Protein AF-A0A1Y2BYR6-F1 (afdb_monomer)

Solvent-accessible surface area (backbone atoms only — not comparable to full-atom values): 20785 Å² total; per-residue (Å²): 136,80,91,83,92,80,89,80,88,82,89,77,80,87,78,91,73,91,74,93,71,95,75,91,81,88,87,86,85,83,76,74,81,77,73,80,86,68,85,88,83,68,82,85,72,81,67,81,74,75,72,78,77,74,81,71,78,81,78,69,84,85,76,88,68,81,75,84,76,79,74,82,72,76,82,75,79,74,87,76,87,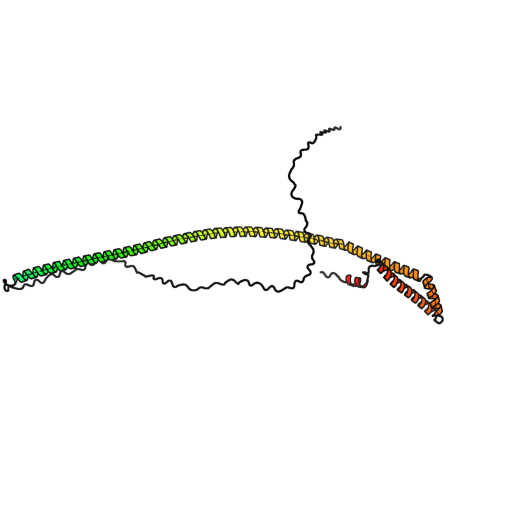72,94,74,91,69,82,82,78,74,78,83,84,71,85,83,88,76,88,76,80,96,73,73,86,84,77,47,57,70,53,52,56,48,48,52,51,49,50,53,51,50,48,54,49,47,53,51,52,49,52,53,49,52,52,49,51,53,49,52,50,52,51,49,52,48,52,51,50,52,50,49,51,52,51,51,51,51,49,51,52,52,52,52,52,52,51,54,49,52,52,53,50,53,51,50,52,52,52,50,52,53,53,51,52,52,50,52,52,51,52,53,51,51,51,54,51,51,53,50,51,50,52,52,51,53,50,52,52,52,53,51,52,50,50,53,49,53,50,51,52,51,52,58,66,44,46,63,54,52,53,48,53,51,52,50,49,54,52,50,52,51,50,51,53,51,51,49,50,53,49,27,53,52,57,54,68,32,66,84,48,46,49,59,51,50,52,51,50,57,66,76,43,76,85,57,59,72,71,58,55,54,51,52,52,52,51,50,51,53,50,50,32,50,53,47,44,54,51,52,50,56,51,39,41,73,70,66,80,42,74,82,82,74,49,70,77,59,58,65,64,62,74,66,65,71,86,88,74,131

Mean predicted aligned error: 20.0 Å

Structure (mmCIF, N/CA/C/O backbone):
data_AF-A0A1Y2BYR6-F1
#
_entry.id   AF-A0A1Y2BYR6-F1
#
loop_
_atom_site.group_PDB
_atom_site.id
_atom_site.type_symbol
_atom_site.label_atom_id
_atom_site.label_alt_id
_atom_site.label_comp_id
_atom_site.label_asym_id
_atom_site.label_entity_id
_atom_site.label_seq_id
_atom_site.pdbx_PDB_ins_code
_atom_site.Cartn_x
_atom_site.Cartn_y
_atom_site.Cartn_z
_atom_site.occupancy
_atom_site.B_iso_or_equiv
_atom_site.auth_seq_id
_atom_site.auth_comp_id
_atom_site.auth_asym_id
_atom_site.auth_atom_id
_atom_site.pdbx_PDB_model_num
ATOM 1 N N . MET A 1 1 ? -43.682 22.987 -63.513 1.00 41.97 1 MET A N 1
ATOM 2 C CA . MET A 1 1 ? -44.126 23.203 -62.121 1.00 41.97 1 MET A CA 1
ATOM 3 C C . MET A 1 1 ? -42.855 23.297 -61.282 1.00 41.97 1 MET A C 1
ATOM 5 O O . MET A 1 1 ? -42.341 22.267 -60.881 1.00 41.97 1 MET A O 1
ATOM 9 N N . SER A 1 2 ? -42.106 24.404 -61.354 1.00 36.34 2 SER A N 1
ATOM 10 C CA . SER A 1 2 ? -42.365 25.734 -60.740 1.00 36.34 2 SER A CA 1
ATOM 11 C C . SER A 1 2 ? -42.148 25.644 -59.221 1.00 36.34 2 SER A C 1
ATOM 13 O O . SER A 1 2 ? -42.948 24.997 -58.559 1.00 36.34 2 SER A O 1
ATOM 15 N N . GLN A 1 3 ? -40.960 25.965 -58.687 1.00 42.06 3 GLN A N 1
ATOM 16 C CA . GLN A 1 3 ? -40.448 27.305 -58.302 1.00 42.06 3 GLN A CA 1
ATOM 17 C C . GLN A 1 3 ? -41.388 28.120 -57.393 1.00 42.06 3 GLN A C 1
ATOM 19 O O . GLN A 1 3 ? -42.494 28.435 -57.820 1.00 42.06 3 GLN A O 1
ATOM 24 N N . SER A 1 4 ? -40.893 28.463 -56.190 1.00 49.09 4 SER A N 1
ATOM 25 C CA . SER A 1 4 ? -41.113 29.691 -55.377 1.00 49.09 4 SER A CA 1
ATOM 26 C C . SER A 1 4 ? -40.590 29.389 -53.955 1.00 49.09 4 SER A C 1
ATOM 28 O O . SER A 1 4 ? -41.153 28.529 -53.286 1.00 49.09 4 SER A O 1
ATOM 30 N N . GLU A 1 5 ? -39.404 29.806 -53.501 1.00 47.97 5 GLU A N 1
ATOM 31 C CA . GLU A 1 5 ? -38.952 31.160 -53.103 1.00 47.97 5 GLU A CA 1
ATOM 32 C C . GLU A 1 5 ? -39.818 31.861 -52.040 1.00 47.97 5 GLU A C 1
ATOM 34 O O . GLU A 1 5 ? -40.986 32.149 -52.289 1.00 47.97 5 GLU A O 1
ATOM 39 N N . ALA A 1 6 ? -39.190 32.108 -50.876 1.00 55.22 6 ALA A N 1
ATOM 40 C CA . ALA A 1 6 ? -39.374 33.187 -49.880 1.00 55.22 6 ALA A CA 1
ATOM 41 C C . ALA A 1 6 ? -38.489 32.803 -48.664 1.00 55.22 6 ALA A C 1
ATOM 43 O O . ALA A 1 6 ? -38.805 31.853 -47.956 1.00 55.22 6 ALA A O 1
ATOM 44 N N . GLN A 1 7 ? -37.249 33.271 -48.474 1.00 44.88 7 GLN A N 1
ATOM 45 C CA . GLN A 1 7 ? -36.780 34.626 -48.146 1.00 44.88 7 GLN A CA 1
ATOM 46 C C . GLN A 1 7 ? -37.610 35.352 -47.076 1.00 44.88 7 GLN A C 1
ATOM 48 O O . GLN A 1 7 ? -38.700 35.854 -47.337 1.00 44.88 7 GLN A O 1
ATOM 53 N N . THR A 1 8 ? -37.034 35.470 -45.877 1.00 54.44 8 THR A N 1
ATOM 54 C CA . THR A 1 8 ? -37.304 36.587 -44.965 1.00 54.44 8 THR A CA 1
ATOM 55 C C . THR A 1 8 ? -36.056 36.849 -44.124 1.00 54.44 8 THR A C 1
ATOM 57 O O . THR A 1 8 ? -35.712 36.091 -43.219 1.00 54.44 8 THR A O 1
ATOM 60 N N . GLU A 1 9 ? -35.352 37.917 -44.490 1.00 45.22 9 GLU A N 1
ATOM 61 C CA . GLU A 1 9 ? -34.401 38.631 -43.646 1.00 45.22 9 GLU A CA 1
ATOM 62 C C . GLU A 1 9 ? -35.136 39.233 -42.441 1.00 45.22 9 GLU A C 1
ATOM 64 O O . GLU A 1 9 ? -36.215 39.808 -42.586 1.00 45.22 9 GLU A O 1
ATOM 69 N N . SER A 1 10 ? -34.538 39.160 -41.253 1.00 51.09 10 SER A N 1
ATOM 70 C CA . SER A 1 10 ? -34.807 40.146 -40.207 1.00 51.09 10 SER A CA 1
ATOM 71 C C . SER A 1 10 ? -33.564 40.331 -39.346 1.00 51.09 10 SER A C 1
ATOM 73 O O . SER A 1 10 ? -33.222 39.542 -38.467 1.00 51.09 10 SER A O 1
ATOM 75 N N . GLU A 1 11 ? -32.866 41.394 -39.710 1.00 43.47 11 GLU A N 1
ATOM 76 C CA . GLU A 1 11 ? -31.800 42.079 -39.011 1.00 43.47 11 GLU A CA 1
ATOM 77 C C . GLU A 1 11 ? -32.392 42.844 -37.814 1.00 43.47 11 GLU A C 1
ATOM 79 O O . GLU A 1 11 ? -33.267 43.690 -37.985 1.00 43.47 11 GLU A O 1
ATOM 84 N N . ALA A 1 12 ? -31.929 42.558 -36.593 1.00 48.16 12 ALA A N 1
ATOM 85 C CA . ALA A 1 12 ? -32.192 43.409 -35.431 1.00 48.16 12 ALA A CA 1
ATOM 86 C C . ALA A 1 12 ? -31.108 43.252 -34.348 1.00 48.16 12 ALA A C 1
ATOM 88 O O . ALA A 1 12 ? -31.195 42.432 -33.440 1.00 48.16 12 ALA A O 1
ATOM 89 N N . VAL A 1 13 ? -30.066 44.070 -34.501 1.00 54.59 13 VAL A N 1
ATOM 90 C CA . VAL A 1 13 ? -29.551 45.013 -33.493 1.00 54.59 13 VAL A CA 1
ATOM 91 C C . VAL A 1 13 ? -29.387 44.498 -32.051 1.00 54.59 13 VAL A C 1
ATOM 93 O O . VAL A 1 13 ? -30.318 44.429 -31.250 1.00 54.59 13 VAL A O 1
ATOM 96 N N . HIS A 1 14 ? -28.117 44.296 -31.695 1.00 45.88 14 HIS A N 1
ATOM 97 C CA . HIS A 1 14 ? -27.588 44.297 -30.331 1.00 45.88 14 HIS A CA 1
ATOM 98 C C . HIS A 1 14 ? -28.045 45.511 -29.505 1.00 45.88 14 HIS A C 1
ATOM 100 O O . HIS A 1 14 ? -27.927 46.650 -29.957 1.00 45.88 14 HIS A O 1
ATOM 106 N N . PRO A 1 15 ? -28.309 45.292 -28.207 1.00 56.38 15 PRO A N 1
ATOM 107 C CA . PRO A 1 15 ? -27.757 46.193 -27.207 1.00 56.38 15 PRO A CA 1
ATOM 108 C C . PRO A 1 15 ? -26.849 45.454 -26.224 1.00 56.38 15 PRO A C 1
ATOM 110 O O . PRO A 1 15 ? -27.221 44.490 -25.554 1.00 56.38 15 PRO A O 1
ATOM 113 N N . ALA A 1 16 ? -25.628 45.972 -26.134 1.00 51.22 16 ALA A N 1
ATOM 114 C CA . ALA A 1 16 ? -24.665 45.674 -25.096 1.00 51.22 16 ALA A CA 1
ATOM 115 C C . ALA A 1 16 ? -25.267 45.951 -23.711 1.00 51.22 16 ALA A C 1
ATOM 117 O O . ALA A 1 16 ? -25.630 47.084 -23.394 1.00 51.22 16 ALA A O 1
ATOM 118 N N . ARG A 1 17 ? -25.296 44.932 -22.849 1.00 43.34 17 ARG A N 1
ATOM 119 C CA . ARG A 1 17 ? -25.498 45.119 -21.413 1.00 43.34 17 ARG A CA 1
ATOM 120 C C . ARG A 1 17 ? -24.335 44.485 -20.665 1.00 43.34 17 ARG A C 1
ATOM 122 O O . ARG A 1 17 ? -24.255 43.275 -20.496 1.00 43.34 17 ARG A O 1
ATOM 129 N N . LYS A 1 18 ? -23.419 45.360 -20.249 1.00 51.69 18 LYS A N 1
ATOM 130 C CA . LYS A 1 18 ? -22.422 45.114 -19.207 1.00 51.69 18 LYS A CA 1
ATOM 131 C C . LYS A 1 18 ? -23.144 44.620 -17.954 1.00 51.69 18 LYS A C 1
ATOM 133 O O . LYS A 1 18 ? -23.869 45.385 -17.324 1.00 51.69 18 LYS A O 1
ATOM 138 N N . SER A 1 19 ? -22.900 43.374 -17.578 1.00 45.09 19 SER A N 1
ATOM 139 C CA . SER A 1 19 ? -23.104 42.884 -16.219 1.00 45.09 19 SER A CA 1
ATOM 140 C C . SER A 1 19 ? -21.785 42.305 -15.734 1.00 45.09 19 SER A C 1
ATOM 142 O O . SER A 1 19 ? -21.396 41.187 -16.056 1.00 45.09 19 SER A O 1
ATOM 144 N N . THR A 1 20 ? -21.088 43.159 -14.995 1.00 53.28 20 THR A N 1
ATOM 145 C CA . THR A 1 20 ? -20.083 42.840 -13.987 1.00 53.28 20 THR A CA 1
ATOM 146 C C . THR A 1 20 ? -20.502 41.625 -13.163 1.00 53.28 20 THR A C 1
ATOM 148 O O . THR A 1 20 ? -21.512 41.673 -12.463 1.00 53.28 20 THR A O 1
ATOM 151 N N . SER A 1 21 ? -19.715 40.556 -13.226 1.00 41.78 21 SER A N 1
ATOM 152 C CA . SER A 1 21 ? -19.816 39.409 -12.327 1.00 41.78 21 SER A CA 1
ATOM 153 C C . SER A 1 21 ? -18.413 38.864 -12.088 1.00 41.78 21 SER A C 1
ATOM 155 O O . SER A 1 21 ? -17.891 38.112 -12.903 1.00 41.78 21 SER A O 1
ATOM 157 N N . LEU A 1 22 ? -17.815 39.315 -10.984 1.00 52.69 22 LEU A N 1
ATOM 158 C CA . LEU A 1 22 ? -16.986 38.527 -10.066 1.00 52.69 22 LEU A CA 1
ATOM 159 C C . LEU A 1 22 ? -16.423 37.213 -10.643 1.00 52.69 22 LEU A C 1
ATOM 161 O O . LEU A 1 22 ? -16.982 36.142 -10.421 1.00 52.69 22 LEU A O 1
ATOM 165 N N . GLN A 1 23 ? -15.295 37.302 -11.347 1.00 41.09 23 GLN A N 1
ATOM 166 C CA . GLN A 1 23 ? -14.399 36.167 -11.614 1.00 41.09 23 GLN A CA 1
ATOM 167 C C . GLN A 1 23 ? -12.918 36.550 -11.461 1.00 41.09 23 GLN A C 1
ATOM 169 O O . GLN A 1 23 ? -12.042 35.940 -12.060 1.00 41.09 23 GLN A O 1
ATOM 174 N N . ASP A 1 24 ? -12.619 37.507 -10.584 1.00 47.00 24 ASP A N 1
ATOM 175 C CA . ASP A 1 24 ? -11.260 37.702 -10.075 1.00 47.00 24 ASP A CA 1
ATOM 176 C C . ASP A 1 24 ? -11.120 36.946 -8.757 1.00 47.00 24 ASP A C 1
ATOM 178 O O . ASP A 1 24 ? -11.228 37.528 -7.682 1.00 47.00 24 ASP A O 1
ATOM 182 N N . SER A 1 25 ? -10.978 35.623 -8.850 1.00 49.94 25 SER A N 1
ATOM 183 C CA . SER A 1 25 ? -10.391 34.725 -7.841 1.00 49.94 25 SER A CA 1
ATOM 184 C C . SER A 1 25 ? -10.556 33.292 -8.339 1.00 49.94 25 SER A C 1
ATOM 186 O O . SER A 1 25 ? -11.618 32.716 -8.159 1.00 49.94 25 SER A O 1
ATOM 188 N N . ILE A 1 26 ? -9.533 32.764 -9.015 1.00 46.66 26 ILE A N 1
ATOM 189 C CA . ILE A 1 26 ? -9.087 31.354 -9.137 1.00 46.66 26 ILE A CA 1
ATOM 190 C C . ILE A 1 26 ? -8.299 31.278 -10.456 1.00 46.66 26 ILE A C 1
ATOM 192 O O . ILE A 1 26 ? -8.716 30.711 -11.460 1.00 46.66 26 ILE A O 1
ATOM 196 N N . SER A 1 27 ? -7.132 31.913 -10.476 1.00 45.97 27 SER A N 1
ATOM 197 C CA . SER A 1 27 ? -6.158 31.747 -11.557 1.00 45.97 27 SER A CA 1
ATOM 198 C C . SER A 1 27 ? -4.753 31.993 -11.023 1.00 45.97 27 SER A C 1
ATOM 200 O O . SER A 1 27 ? -4.038 32.856 -11.510 1.00 45.97 27 SER A O 1
ATOM 202 N N . THR A 1 28 ? -4.378 31.237 -9.990 1.00 49.44 28 THR A N 1
ATOM 203 C CA . THR A 1 28 ? -2.997 31.098 -9.496 1.00 49.44 28 THR A CA 1
ATOM 204 C C . THR A 1 28 ? -2.929 29.909 -8.536 1.00 49.44 28 THR A C 1
ATOM 206 O O . THR A 1 28 ? -2.865 30.095 -7.332 1.00 49.44 28 THR A O 1
ATOM 209 N N . LEU A 1 29 ? -3.002 28.677 -9.054 1.00 45.16 29 LEU A N 1
ATOM 210 C CA . LEU A 1 29 ? -2.472 27.454 -8.411 1.00 45.16 29 LEU A CA 1
ATOM 211 C C . LEU A 1 29 ? -2.659 26.252 -9.355 1.00 45.16 29 LEU A C 1
ATOM 213 O O . LEU A 1 29 ? -3.392 25.306 -9.097 1.00 45.16 29 LEU A O 1
ATOM 217 N N . CYS A 1 30 ? -1.984 26.310 -10.499 1.00 43.00 30 CYS A N 1
ATOM 218 C CA . CYS A 1 30 ? -1.620 25.124 -11.275 1.00 43.00 30 CYS A CA 1
ATOM 219 C C . CYS A 1 30 ? -0.111 25.164 -11.513 1.00 43.00 30 CYS A C 1
ATOM 221 O O . CYS A 1 30 ? 0.381 25.193 -12.635 1.00 43.00 30 CYS A O 1
ATOM 223 N N . THR A 1 31 ? 0.636 25.208 -10.414 1.00 39.50 31 THR A N 1
ATOM 224 C CA . THR A 1 31 ? 2.000 24.697 -10.379 1.00 39.50 31 THR A CA 1
ATOM 225 C C . THR A 1 31 ? 1.885 23.182 -10.314 1.00 39.50 31 THR A C 1
ATOM 227 O O . THR A 1 31 ? 1.590 22.608 -9.267 1.00 39.50 31 THR A O 1
ATOM 230 N N . SER A 1 32 ? 2.083 22.530 -11.457 1.00 42.44 32 SER A N 1
ATOM 231 C CA . SER A 1 32 ? 2.404 21.108 -11.512 1.00 42.44 32 SER A CA 1
ATOM 232 C C . SER A 1 32 ? 3.492 20.806 -10.476 1.00 42.44 32 SER A C 1
ATOM 234 O O . SER A 1 32 ? 4.522 21.488 -10.487 1.00 42.44 32 SER A O 1
ATOM 236 N N . PRO A 1 33 ? 3.333 19.805 -9.595 1.00 46.38 33 PRO A N 1
ATOM 237 C CA . PRO A 1 33 ? 4.468 19.314 -8.846 1.00 46.38 33 PRO A CA 1
ATOM 238 C C . PRO A 1 33 ? 5.384 18.608 -9.846 1.00 46.38 33 PRO A C 1
ATOM 240 O O . PRO A 1 33 ? 5.155 17.466 -10.239 1.00 46.38 33 PRO A O 1
ATOM 243 N N . THR A 1 34 ? 6.419 19.318 -10.291 1.00 44.44 34 THR A N 1
ATOM 244 C CA . THR A 1 34 ? 7.631 18.714 -10.836 1.00 44.44 34 THR A CA 1
ATOM 245 C C . THR A 1 34 ? 8.135 17.748 -9.776 1.00 44.44 34 THR A C 1
ATOM 247 O O . THR A 1 34 ? 8.691 18.170 -8.768 1.00 44.44 34 THR A O 1
ATOM 250 N N . ILE A 1 35 ? 7.874 16.457 -9.970 1.00 43.66 35 ILE A N 1
ATOM 251 C CA . ILE A 1 35 ? 8.435 15.388 -9.151 1.00 43.66 35 ILE A CA 1
ATOM 252 C C . ILE A 1 35 ? 9.943 15.405 -9.424 1.00 43.66 35 ILE A C 1
ATOM 254 O O . ILE A 1 35 ? 10.345 15.111 -10.553 1.00 43.66 35 ILE A O 1
ATOM 258 N N . PRO A 1 36 ? 10.802 15.760 -8.452 1.00 43.75 36 PRO A N 1
ATOM 259 C CA . PRO A 1 36 ? 12.229 15.599 -8.636 1.00 43.75 36 PRO A CA 1
ATOM 260 C C . PRO A 1 36 ? 12.521 14.097 -8.643 1.00 43.75 36 PRO A C 1
ATOM 262 O O . PRO A 1 36 ? 12.428 13.421 -7.618 1.00 43.75 36 PRO A O 1
ATOM 265 N N . SER A 1 37 ? 12.874 13.567 -9.811 1.00 46.91 37 SER A N 1
ATOM 266 C CA . SER A 1 37 ? 13.470 12.243 -9.952 1.00 46.91 37 SER A CA 1
ATOM 267 C C . SER A 1 37 ? 14.866 12.273 -9.331 1.00 46.91 37 SER A C 1
ATOM 269 O O . SER A 1 37 ? 15.866 12.502 -10.013 1.00 46.91 37 SER A O 1
ATOM 271 N N . THR A 1 38 ? 14.940 12.101 -8.013 1.00 47.25 38 THR A N 1
ATOM 272 C CA . THR A 1 38 ? 16.197 11.781 -7.343 1.00 47.25 38 THR A CA 1
ATOM 273 C C . THR A 1 38 ? 16.496 10.291 -7.537 1.00 47.25 38 THR A C 1
ATOM 275 O O . THR A 1 38 ? 15.594 9.457 -7.423 1.00 47.25 38 THR A O 1
ATOM 278 N N . PRO A 1 39 ? 17.748 9.920 -7.853 1.00 47.38 39 PRO A N 1
ATOM 279 C CA . PRO A 1 39 ? 18.141 8.527 -7.950 1.00 47.38 39 PRO A CA 1
ATOM 280 C C . PRO A 1 39 ? 18.194 7.950 -6.533 1.00 47.38 39 PRO A C 1
ATOM 282 O O . PRO A 1 39 ? 19.059 8.290 -5.725 1.00 47.38 39 PRO A O 1
ATOM 285 N N . LEU A 1 40 ? 17.235 7.084 -6.219 1.00 46.12 40 LEU A N 1
ATOM 286 C CA . LEU A 1 40 ? 17.149 6.357 -4.955 1.00 46.12 40 LEU A CA 1
ATOM 287 C C . LEU A 1 40 ? 18.122 5.165 -4.982 1.00 46.12 40 LEU A C 1
ATOM 289 O O . LEU A 1 40 ? 17.739 4.006 -4.882 1.00 46.12 40 LEU A O 1
ATOM 293 N N . GLU A 1 41 ? 19.413 5.460 -5.127 1.00 48.31 41 GLU A N 1
ATOM 294 C CA . GLU A 1 41 ? 20.502 4.505 -4.937 1.00 48.31 41 GLU A CA 1
ATOM 295 C C . GLU A 1 41 ? 21.087 4.694 -3.533 1.00 48.31 41 GLU A C 1
ATOM 297 O O . GLU A 1 41 ? 22.170 5.240 -3.342 1.00 48.31 41 GLU A O 1
ATOM 302 N N . LYS A 1 42 ? 20.346 4.267 -2.505 1.00 42.06 42 LYS A N 1
ATOM 303 C CA . LYS A 1 42 ? 20.910 4.030 -1.170 1.00 42.06 42 LYS A CA 1
ATOM 304 C C . LYS A 1 42 ? 20.284 2.791 -0.551 1.00 42.06 42 LYS A C 1
ATOM 306 O O . LYS A 1 42 ? 19.258 2.854 0.110 1.00 42.06 42 LYS A O 1
ATOM 311 N N . SER A 1 43 ? 20.972 1.671 -0.768 1.00 47.31 43 SER A N 1
ATOM 312 C CA . SER A 1 43 ? 21.302 0.677 0.256 1.00 47.31 43 SER A CA 1
ATOM 313 C C . SER A 1 43 ? 20.252 0.522 1.366 1.00 47.31 43 SER A C 1
ATOM 315 O O . SER A 1 43 ? 20.383 1.079 2.459 1.00 47.31 43 SER A O 1
ATOM 317 N N . TYR A 1 44 ? 19.241 -0.312 1.119 1.00 44.50 44 TYR A N 1
ATOM 318 C CA . TYR A 1 44 ? 18.458 -0.911 2.196 1.00 44.50 44 TYR A CA 1
ATOM 319 C C . TYR A 1 44 ? 19.339 -1.931 2.924 1.00 44.50 44 TYR A C 1
ATOM 321 O O . TYR A 1 44 ? 19.227 -3.144 2.757 1.00 44.50 44 TYR A O 1
ATOM 329 N N . ARG A 1 45 ? 20.256 -1.432 3.756 1.00 46.34 45 ARG A N 1
ATOM 330 C CA . ARG A 1 45 ? 20.851 -2.222 4.827 1.00 46.34 45 ARG A CA 1
ATOM 331 C C . ARG A 1 45 ? 19.721 -2.469 5.816 1.00 46.34 45 ARG A C 1
ATOM 333 O O . ARG A 1 45 ? 19.382 -1.585 6.600 1.00 46.34 45 ARG A O 1
ATOM 340 N N . ILE A 1 46 ? 19.118 -3.653 5.733 1.00 45.47 46 ILE A N 1
ATOM 341 C CA . ILE A 1 46 ? 18.129 -4.165 6.683 1.00 45.47 46 ILE A CA 1
ATOM 342 C C . ILE A 1 46 ? 18.802 -4.198 8.062 1.00 45.47 46 ILE A C 1
ATOM 344 O O . ILE A 1 46 ? 19.398 -5.190 8.478 1.0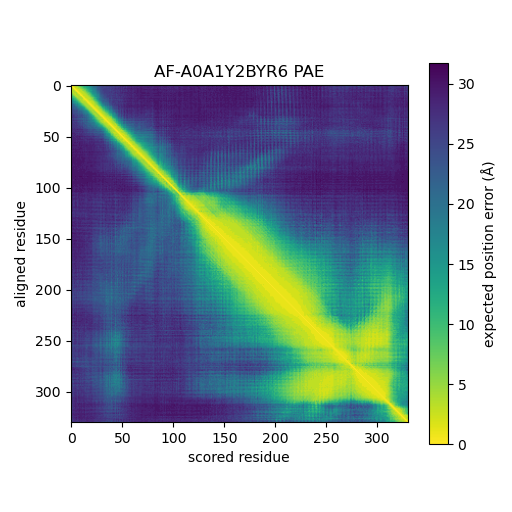0 45.47 46 ILE A O 1
ATOM 348 N N . LYS A 1 47 ? 18.762 -3.074 8.781 1.00 47.75 47 LYS A N 1
ATOM 349 C CA . LYS A 1 47 ? 18.948 -3.069 10.225 1.00 47.75 47 LYS A CA 1
ATOM 350 C C . LYS A 1 47 ? 17.724 -3.787 10.764 1.00 47.75 47 LYS A C 1
ATOM 352 O O . LYS A 1 47 ? 16.609 -3.306 10.587 1.00 47.75 47 LYS A O 1
ATOM 357 N N . LYS A 1 48 ? 17.943 -4.957 11.369 1.00 46.31 48 LYS A N 1
ATOM 358 C CA . LYS A 1 48 ? 16.946 -5.670 12.169 1.00 46.31 48 LYS A CA 1
ATOM 359 C C . LYS A 1 48 ? 16.313 -4.656 13.123 1.00 46.31 48 LYS A C 1
ATOM 361 O O . LYS A 1 48 ? 16.930 -4.279 14.118 1.00 46.31 48 LYS A O 1
ATOM 366 N N . LEU A 1 49 ? 15.119 -4.180 12.777 1.00 43.19 49 LEU A N 1
ATOM 367 C CA . LEU A 1 49 ? 14.294 -3.386 13.667 1.00 43.19 49 LEU A CA 1
ATOM 368 C C . LEU A 1 49 ? 13.950 -4.325 14.820 1.00 43.19 49 LEU A C 1
ATOM 370 O O . LEU A 1 49 ? 13.184 -5.278 14.665 1.00 43.19 49 LEU A O 1
ATOM 374 N N . LYS A 1 50 ? 14.606 -4.109 15.958 1.00 55.38 50 LYS A N 1
ATOM 375 C CA . LYS A 1 50 ? 14.218 -4.698 17.232 1.00 55.38 50 LYS A CA 1
ATOM 376 C C . LYS A 1 50 ? 12.784 -4.232 17.461 1.00 55.38 50 LYS A C 1
ATOM 378 O O . LYS A 1 50 ? 12.562 -3.038 17.644 1.00 55.38 50 LYS A O 1
ATOM 383 N N . ARG A 1 51 ? 11.824 -5.155 17.323 1.00 43.06 51 ARG A N 1
ATOM 384 C CA . ARG A 1 51 ? 10.408 -4.890 17.594 1.00 43.06 51 ARG A CA 1
ATOM 385 C C . ARG A 1 51 ? 10.329 -4.193 18.959 1.00 43.06 51 ARG A C 1
ATOM 387 O O . ARG A 1 51 ? 10.887 -4.747 19.910 1.00 43.06 51 ARG A O 1
ATOM 394 N N . PRO A 1 52 ? 9.700 -3.011 19.079 1.00 44.88 52 PRO A N 1
ATOM 395 C CA . PRO A 1 52 ? 9.275 -2.548 20.387 1.00 44.88 52 PRO A CA 1
ATOM 396 C C . PRO A 1 52 ? 8.370 -3.643 20.946 1.00 44.88 52 PRO A C 1
ATOM 398 O O . PRO A 1 52 ? 7.473 -4.130 20.252 1.00 44.88 52 PRO A O 1
ATOM 401 N N . GLY A 1 53 ? 8.715 -4.120 22.140 1.00 42.19 53 GLY A N 1
ATOM 402 C CA . GLY A 1 53 ? 7.931 -5.116 22.843 1.00 42.19 53 GLY A CA 1
ATOM 403 C C . GLY A 1 53 ? 6.495 -4.631 22.898 1.00 42.19 53 GLY A C 1
ATOM 404 O O . GLY A 1 53 ? 6.221 -3.557 23.426 1.00 42.19 53 GLY A O 1
ATOM 405 N N . VAL A 1 54 ? 5.601 -5.418 22.312 1.00 42.84 54 VAL A N 1
ATOM 406 C CA . VAL A 1 54 ? 4.201 -5.414 22.707 1.00 42.84 54 VAL A CA 1
ATOM 407 C C . VAL A 1 54 ? 4.228 -5.681 24.215 1.00 42.84 54 VAL A C 1
ATOM 409 O O . VAL A 1 54 ? 4.784 -6.717 24.597 1.00 42.84 54 VAL A O 1
ATOM 412 N N . PRO A 1 55 ? 3.742 -4.773 25.081 1.00 46.78 55 PRO A N 1
ATOM 413 C CA . PRO A 1 55 ? 3.462 -5.148 26.453 1.00 46.78 55 PRO A CA 1
ATOM 414 C C . PRO A 1 55 ? 2.418 -6.254 26.357 1.00 46.78 55 PRO A C 1
ATOM 416 O O . PRO A 1 55 ? 1.288 -6.035 25.921 1.00 46.78 55 PRO A O 1
ATOM 419 N N . GLY A 1 56 ? 2.881 -7.477 26.614 1.00 40.59 56 GLY A N 1
ATOM 420 C CA . GLY A 1 56 ? 2.029 -8.640 26.706 1.00 40.59 56 GLY A CA 1
ATOM 421 C C . GLY A 1 56 ? 0.930 -8.315 27.694 1.00 40.59 56 GLY A C 1
ATOM 422 O O . GLY A 1 56 ? 1.208 -7.832 28.791 1.00 40.59 56 GLY A O 1
ATOM 423 N N . SER A 1 57 ? -0.292 -8.540 27.228 1.00 41.81 57 SER A N 1
ATOM 424 C CA . SER A 1 57 ? -1.504 -8.584 28.017 1.00 41.81 57 SER A CA 1
ATOM 425 C C . SER A 1 57 ? -1.204 -9.141 29.399 1.00 41.81 57 SER A C 1
ATOM 427 O O . SER A 1 57 ? -0.759 -10.285 29.532 1.00 41.81 57 SER A O 1
ATOM 429 N N . GLU A 1 58 ? -1.446 -8.301 30.395 1.00 41.84 58 GLU A N 1
ATOM 430 C CA . GLU A 1 58 ? -1.617 -8.684 31.781 1.00 41.84 58 GLU A CA 1
ATOM 431 C C . GLU A 1 58 ? -2.632 -9.830 31.821 1.00 41.84 58 GLU A C 1
ATOM 433 O O . GLU A 1 58 ? -3.839 -9.643 31.680 1.00 41.84 58 GLU A O 1
ATOM 438 N N . SER A 1 59 ? -2.118 -11.051 31.936 1.00 44.88 59 SER A N 1
ATOM 439 C CA . SER A 1 59 ? -2.893 -12.182 32.405 1.00 44.88 59 SER A CA 1
ATOM 440 C C . SER A 1 59 ? -3.212 -11.906 33.867 1.00 44.88 59 SER A C 1
ATOM 442 O O . SER A 1 59 ? -2.324 -11.958 34.716 1.00 44.88 59 SER A O 1
ATOM 444 N N . GLU A 1 60 ? -4.466 -11.528 34.083 1.00 43.84 60 GLU A N 1
ATOM 445 C CA . GLU A 1 60 ? -5.304 -11.802 35.247 1.00 43.84 60 GLU A CA 1
ATOM 446 C C . GLU A 1 60 ? -4.594 -11.983 36.601 1.00 43.84 60 GLU A C 1
ATOM 448 O O . GLU A 1 60 ? -3.928 -12.997 36.838 1.00 43.84 60 GLU A O 1
ATOM 453 N N . PRO A 1 61 ? -4.846 -11.098 37.581 1.00 44.28 61 PRO A N 1
ATOM 454 C CA . PRO A 1 61 ? -4.687 -11.486 38.967 1.00 44.28 61 PRO A CA 1
ATOM 455 C C . PRO A 1 61 ? -5.779 -12.510 39.308 1.00 44.28 61 PRO A C 1
ATOM 457 O O . PRO A 1 61 ? -6.943 -12.165 39.512 1.00 44.28 61 PRO A O 1
ATOM 460 N N . VAL A 1 62 ? -5.389 -13.779 39.424 1.00 51.47 62 VAL A N 1
ATOM 461 C CA . VAL A 1 62 ? -6.132 -14.776 40.204 1.00 51.47 62 VAL A CA 1
ATOM 462 C C . VAL A 1 62 ? -6.069 -14.339 41.671 1.00 51.47 62 VAL A C 1
ATOM 464 O O . VAL A 1 62 ? -5.197 -14.741 42.438 1.00 51.47 62 VAL A O 1
ATOM 467 N N . LEU A 1 63 ? -6.986 -13.453 42.053 1.00 39.41 63 LEU A N 1
ATOM 468 C CA . LEU A 1 63 ? -7.309 -13.130 43.438 1.00 39.41 63 LEU A CA 1
ATOM 469 C C . LEU A 1 63 ? -8.372 -14.120 43.919 1.00 39.41 63 LEU A C 1
ATOM 471 O O . LEU A 1 63 ? -9.549 -13.806 44.079 1.00 39.41 63 LEU A O 1
ATOM 475 N N . THR A 1 64 ? -7.930 -15.350 44.170 1.00 50.69 64 THR A N 1
ATOM 476 C CA . THR A 1 64 ? -8.660 -16.291 45.020 1.00 50.69 64 THR A CA 1
ATOM 477 C C . THR A 1 64 ? -8.427 -15.882 46.470 1.00 50.69 64 THR A C 1
ATOM 479 O O . THR A 1 64 ? -7.547 -16.401 47.148 1.00 50.69 64 THR A O 1
ATOM 482 N N . ALA A 1 65 ? -9.192 -14.905 46.942 1.00 42.81 65 ALA A N 1
ATOM 483 C CA . ALA A 1 65 ? -9.340 -14.619 48.364 1.00 42.81 65 ALA A CA 1
ATOM 484 C C . ALA A 1 65 ? -10.737 -14.043 48.603 1.00 42.81 65 ALA A C 1
ATOM 486 O O . ALA A 1 65 ? -10.931 -12.861 48.872 1.00 42.81 65 ALA A O 1
ATOM 487 N N . THR A 1 66 ? -11.731 -14.918 48.468 1.00 45.03 66 THR A N 1
ATOM 488 C CA . THR A 1 66 ? -13.021 -14.788 49.145 1.00 45.03 66 THR A CA 1
ATOM 489 C C . THR A 1 66 ? -12.795 -14.421 50.615 1.00 45.03 66 THR A C 1
ATOM 491 O O . THR A 1 66 ? -12.140 -15.195 51.319 1.00 45.03 66 THR A O 1
ATOM 494 N N . PRO A 1 67 ? -13.334 -13.301 51.124 1.00 54.25 67 PRO A N 1
ATOM 495 C CA . PRO A 1 67 ? -13.463 -13.131 52.562 1.00 54.25 67 PRO A CA 1
ATOM 496 C C . PRO A 1 67 ? -14.493 -14.151 53.077 1.00 54.25 67 PRO A C 1
ATOM 498 O O . PRO A 1 67 ? -15.549 -14.308 52.453 1.00 54.25 67 PRO A O 1
ATOM 501 N N . PRO A 1 68 ? -14.249 -14.840 54.206 1.00 42.78 68 PRO A N 1
ATOM 502 C CA . PRO A 1 68 ? -15.313 -15.549 54.884 1.00 42.78 68 PRO A CA 1
ATOM 503 C C . PRO A 1 68 ? -16.215 -14.474 55.492 1.00 42.78 68 PRO A C 1
ATOM 505 O O . PRO A 1 68 ? -15.932 -13.911 56.546 1.00 42.78 68 PRO A O 1
ATOM 508 N N . LEU A 1 69 ? -17.300 -14.144 54.795 1.00 39.41 69 LEU A N 1
ATOM 509 C CA . LEU A 1 69 ? -18.457 -13.553 55.445 1.00 39.41 69 LEU A CA 1
ATOM 510 C C . LEU A 1 69 ? -19.002 -14.633 56.379 1.00 39.41 69 LEU A C 1
ATOM 512 O O . LEU A 1 69 ? -19.747 -15.522 55.963 1.00 39.41 69 LEU A O 1
ATOM 516 N N . GLU A 1 70 ? -18.569 -14.561 57.638 1.00 37.97 70 GLU A N 1
ATOM 517 C CA . GLU A 1 70 ? -19.246 -15.140 58.790 1.00 37.97 70 GLU A CA 1
ATOM 518 C C . GLU A 1 70 ? -20.692 -14.641 58.779 1.00 37.97 70 GLU A C 1
ATOM 520 O O . GLU A 1 70 ? -21.071 -13.629 59.371 1.00 37.97 70 GLU A O 1
ATOM 525 N N . SER A 1 71 ? -21.518 -15.378 58.046 1.00 37.56 71 SER A N 1
ATOM 526 C CA . SER A 1 71 ? -22.952 -15.383 58.216 1.00 37.56 71 SER A CA 1
ATOM 527 C C . SER A 1 71 ? -23.218 -15.974 59.594 1.00 37.56 71 SER A C 1
ATOM 529 O O . SER A 1 71 ? -23.421 -17.171 59.779 1.00 37.56 71 SER A O 1
ATOM 531 N N . THR A 1 72 ? -23.251 -15.091 60.587 1.00 45.44 72 THR A N 1
ATOM 532 C CA . THR A 1 72 ? -24.012 -15.274 61.822 1.00 45.44 72 THR A CA 1
ATOM 533 C C . THR A 1 72 ? -25.496 -15.331 61.456 1.00 45.44 72 THR A C 1
ATOM 535 O O . THR A 1 72 ? -26.304 -14.456 61.754 1.00 45.44 72 THR A O 1
ATOM 538 N N . SER A 1 73 ? -25.862 -16.401 60.755 1.00 37.94 73 SER A N 1
ATOM 539 C CA . SER A 1 73 ? -27.222 -16.882 60.638 1.00 37.94 73 SER A CA 1
ATOM 540 C C . SER A 1 73 ? -27.517 -17.605 61.943 1.00 37.94 73 SER A C 1
ATOM 542 O O . SER A 1 73 ? -27.445 -18.822 62.069 1.00 37.94 73 SER A O 1
ATOM 544 N N . SER A 1 74 ? -27.807 -16.794 62.958 1.00 40.47 74 SER A N 1
ATOM 545 C CA . SER A 1 74 ? -28.542 -17.220 64.135 1.00 40.47 74 SER A CA 1
ATOM 546 C C . SER A 1 74 ? -29.824 -17.886 63.651 1.00 40.47 74 SER A C 1
ATOM 548 O O . SER A 1 74 ? -30.813 -17.219 63.340 1.00 40.47 74 SER A O 1
ATOM 550 N N . SER A 1 75 ? -29.795 -19.213 63.566 1.00 39.72 75 SER A N 1
ATOM 551 C CA . SER A 1 75 ? -30.962 -20.074 63.489 1.00 39.72 75 SER A CA 1
ATOM 552 C C . SER A 1 75 ? -31.714 -19.941 64.810 1.00 39.72 75 SER A C 1
ATOM 554 O O . SER A 1 75 ? -31.607 -20.764 65.715 1.00 39.72 75 SER A O 1
ATOM 556 N N . LEU A 1 76 ? -32.437 -18.833 64.940 1.00 41.91 76 LEU A N 1
ATOM 557 C CA . LEU A 1 76 ? -33.430 -18.617 65.971 1.00 41.91 76 LEU A CA 1
ATOM 558 C C . LEU A 1 76 ? -34.669 -19.366 65.485 1.00 41.91 76 LEU A C 1
ATOM 560 O O . LEU A 1 76 ? -35.538 -18.813 64.809 1.00 41.91 76 LEU A O 1
ATOM 564 N N . SER A 1 77 ? -34.678 -20.670 65.760 1.00 41.91 77 SER A N 1
ATOM 565 C CA . SER A 1 77 ? -35.843 -21.534 65.645 1.00 41.91 77 SER A CA 1
ATOM 566 C C . SER A 1 77 ? -36.934 -20.989 66.562 1.00 41.91 77 SER A C 1
ATOM 568 O O . SER A 1 77 ? -36.998 -21.216 67.765 1.00 41.91 77 SER A O 1
ATOM 570 N N . LEU A 1 78 ? -37.744 -20.144 65.940 1.00 40.06 78 LEU A N 1
ATOM 571 C CA . LEU A 1 78 ? -39.180 -20.012 66.077 1.00 40.06 78 LEU A CA 1
ATOM 572 C C . LEU A 1 78 ? -39.809 -20.984 67.094 1.00 40.06 78 LEU A C 1
ATOM 574 O O . LEU A 1 78 ? -40.206 -22.101 66.780 1.00 40.06 78 LEU A O 1
ATOM 578 N N . TYR A 1 79 ? -39.964 -20.474 68.313 1.00 41.62 79 TYR A N 1
ATOM 579 C CA . TYR A 1 79 ? -41.067 -20.809 69.203 1.00 41.62 79 TYR A CA 1
ATOM 580 C C . TYR A 1 79 ? -42.389 -20.523 68.473 1.00 41.62 79 TYR A C 1
ATOM 582 O O . TYR A 1 79 ? -42.716 -19.356 68.229 1.00 41.62 79 TYR A O 1
ATOM 590 N N . ARG A 1 80 ? -43.159 -21.564 68.146 1.00 41.69 80 ARG A N 1
ATOM 591 C CA . ARG A 1 80 ? -44.616 -21.477 67.974 1.00 41.69 80 ARG A CA 1
ATOM 592 C C . ARG A 1 80 ? -45.262 -22.856 68.097 1.00 41.69 80 ARG A C 1
ATOM 594 O O . ARG A 1 80 ? -44.717 -23.823 67.586 1.00 41.69 80 ARG A O 1
ATOM 601 N N . ALA A 1 81 ? -46.463 -22.841 68.678 1.00 34.44 81 ALA A N 1
ATOM 602 C CA . ALA A 1 81 ? -47.324 -23.955 69.081 1.00 34.44 81 ALA A CA 1
ATOM 603 C C . ALA A 1 81 ? -46.890 -24.568 70.422 1.00 34.44 81 ALA A C 1
ATOM 605 O O . ALA A 1 81 ? -45.731 -24.908 70.599 1.00 34.44 81 ALA A O 1
ATOM 606 N N . ALA A 1 82 ? -47.731 -24.715 71.434 1.00 39.00 82 ALA A N 1
ATOM 607 C CA . ALA A 1 82 ? -49.138 -24.398 71.648 1.00 39.00 82 ALA A CA 1
ATOM 608 C C . ALA A 1 82 ? -49.291 -24.391 73.187 1.00 39.00 82 ALA A C 1
ATOM 610 O O . ALA A 1 82 ? -48.579 -25.112 73.880 1.00 39.00 82 ALA A O 1
ATOM 611 N N . GLU A 1 83 ? -50.019 -23.456 73.790 1.00 45.19 83 GLU A N 1
ATOM 612 C CA . GLU A 1 83 ? -51.371 -23.774 74.269 1.00 45.19 83 GLU A CA 1
ATOM 613 C C . GLU A 1 83 ? -51.497 -25.205 74.825 1.00 45.19 83 GLU A C 1
ATOM 615 O O . GLU A 1 83 ? -52.028 -26.100 74.180 1.00 45.19 83 GLU A O 1
ATOM 620 N N . SER A 1 84 ? -51.053 -25.403 76.064 1.00 36.47 84 SER A N 1
ATOM 621 C CA . SER A 1 84 ? -51.758 -26.284 76.992 1.00 36.47 84 SER A CA 1
ATOM 622 C C . SER A 1 84 ? -52.002 -25.475 78.257 1.00 36.47 84 SER A C 1
ATOM 624 O O . SER A 1 84 ? -51.130 -25.318 79.114 1.00 36.47 84 SER A O 1
ATOM 626 N N . GLY A 1 85 ? -53.177 -24.854 78.303 1.00 46.19 85 GLY A N 1
ATOM 627 C CA . GLY A 1 85 ? -53.718 -24.335 79.542 1.00 46.19 85 GLY A CA 1
ATOM 628 C C . GLY A 1 85 ? -53.996 -25.510 80.465 1.00 46.19 85 GLY A C 1
ATOM 629 O O . GLY A 1 85 ? -55.001 -26.184 80.295 1.00 46.19 85 GLY A O 1
ATOM 630 N N . ASP A 1 86 ? -53.112 -25.718 81.432 1.00 35.41 86 ASP A N 1
ATOM 631 C CA . ASP A 1 86 ? -53.442 -26.425 82.659 1.00 35.41 86 ASP A CA 1
ATOM 632 C C . ASP A 1 86 ? -53.468 -25.386 83.783 1.00 35.41 86 ASP A C 1
ATOM 634 O O . ASP A 1 86 ? -52.429 -24.795 84.106 1.00 35.41 86 ASP A O 1
ATOM 638 N N . PRO A 1 87 ? -54.636 -25.097 84.385 1.00 41.75 87 PRO A N 1
ATOM 639 C CA . PRO A 1 87 ? -54.658 -24.381 85.643 1.00 41.75 87 PRO A CA 1
ATOM 640 C C . PRO A 1 87 ? -54.007 -25.291 86.687 1.00 41.75 87 PRO A C 1
ATOM 642 O O . PRO A 1 87 ? -54.523 -26.366 86.993 1.00 41.75 87 PRO A O 1
ATOM 645 N N . LEU A 1 88 ? -52.864 -24.871 87.235 1.00 37.09 88 LEU A N 1
ATOM 646 C CA . LEU A 1 88 ? -52.299 -25.491 88.428 1.00 37.09 88 LEU A CA 1
ATOM 647 C C . LEU A 1 88 ? -53.304 -25.334 89.572 1.00 37.09 88 LEU A C 1
ATOM 649 O O . LEU A 1 88 ? -53.387 -24.309 90.244 1.00 37.09 88 LEU A O 1
ATOM 653 N N . ASN A 1 89 ? -54.084 -26.399 89.718 1.00 38.88 89 ASN A N 1
ATOM 654 C CA . ASN A 1 89 ? -54.871 -26.803 90.862 1.00 38.88 89 ASN A CA 1
ATOM 655 C C . ASN A 1 89 ? -53.992 -26.683 92.119 1.00 38.88 89 ASN A C 1
ATOM 657 O O . ASN A 1 89 ? -53.140 -27.531 92.382 1.00 38.88 89 ASN A O 1
ATOM 661 N N . LEU A 1 90 ? -54.167 -25.603 92.878 1.00 38.03 90 LEU A N 1
ATOM 662 C CA . LEU A 1 90 ? -53.730 -25.542 94.268 1.00 38.03 90 LEU A CA 1
ATOM 663 C C . LEU A 1 90 ? -54.730 -26.380 95.073 1.00 38.03 90 LEU A C 1
ATOM 665 O O . LEU A 1 90 ? -55.906 -26.013 95.111 1.00 38.03 90 LEU A O 1
ATOM 669 N N . PRO A 1 91 ? -54.322 -27.497 95.700 1.00 43.62 91 PRO A N 1
ATOM 670 C CA . PRO A 1 91 ? -55.214 -28.208 96.594 1.00 43.62 91 PRO A CA 1
ATOM 671 C C . PRO A 1 91 ? -55.524 -27.293 97.778 1.00 43.62 91 PRO A C 1
ATOM 673 O O . PRO A 1 91 ? -54.628 -26.865 98.510 1.00 43.62 91 PRO A O 1
ATOM 676 N N . ALA A 1 92 ? -56.811 -26.995 97.943 1.00 40.88 92 ALA A N 1
ATOM 677 C CA . ALA A 1 92 ? -57.364 -26.519 99.193 1.00 40.88 92 ALA A CA 1
ATOM 678 C C . ALA A 1 92 ? -56.972 -27.525 100.282 1.00 40.88 92 ALA A C 1
ATOM 680 O O . ALA A 1 92 ? -57.501 -28.634 100.341 1.00 40.88 92 ALA A O 1
ATOM 681 N N . LEU A 1 93 ? -55.993 -27.151 101.106 1.00 34.66 93 LEU A N 1
ATOM 682 C CA . LEU A 1 93 ? -55.649 -27.876 102.319 1.00 34.66 93 LEU A CA 1
ATOM 683 C C . LEU A 1 93 ? -56.625 -27.416 103.398 1.00 34.66 93 LEU A C 1
ATOM 685 O O . LEU A 1 93 ? -56.325 -26.584 104.252 1.00 34.66 93 LEU A O 1
ATOM 689 N N . ASP A 1 94 ? -57.846 -27.906 103.246 1.00 37.72 94 ASP A N 1
ATOM 690 C CA . ASP A 1 94 ? -58.845 -27.903 104.289 1.00 37.72 94 ASP A CA 1
ATOM 691 C C . ASP A 1 94 ? -58.523 -29.049 105.262 1.00 37.72 94 ASP A C 1
ATOM 693 O O . ASP A 1 94 ? -57.932 -30.062 104.881 1.00 37.72 94 ASP A O 1
ATOM 697 N N . VAL A 1 95 ? -58.974 -28.903 106.504 1.00 40.12 95 VAL A N 1
ATOM 698 C CA . VAL A 1 95 ? -58.974 -29.942 107.549 1.00 40.12 95 VAL A CA 1
ATOM 699 C C . VAL A 1 95 ? -57.639 -30.190 108.271 1.00 40.12 95 VAL A C 1
ATOM 701 O O . VAL A 1 95 ? -56.910 -31.131 107.992 1.00 40.12 95 VAL A O 1
ATOM 704 N N . LEU A 1 96 ? -57.424 -29.438 109.354 1.00 38.44 96 LEU A N 1
ATOM 705 C CA . LEU A 1 96 ? -57.216 -30.035 110.682 1.00 38.44 96 LEU A CA 1
ATOM 706 C C . LEU A 1 96 ? -57.910 -29.152 111.729 1.00 38.44 96 LEU A C 1
ATOM 708 O O . LEU A 1 96 ? -57.305 -28.338 112.425 1.00 38.44 96 LEU A O 1
ATOM 712 N N . SER A 1 97 ? -59.229 -29.336 111.807 1.00 42.25 97 SER A N 1
ATOM 713 C CA . SER A 1 97 ? -60.007 -29.067 113.013 1.00 42.25 97 SER A CA 1
ATOM 714 C C . SER A 1 97 ? -59.605 -30.129 114.033 1.00 42.25 97 SER A C 1
ATOM 716 O O . SER A 1 97 ? -60.097 -31.256 113.991 1.00 42.25 97 SER A O 1
ATOM 718 N N . LEU A 1 98 ? -58.623 -29.800 114.878 1.00 42.25 98 LEU A N 1
ATOM 719 C CA . LEU A 1 98 ? -58.288 -30.602 116.046 1.00 42.25 98 LEU A CA 1
ATOM 720 C C . LEU A 1 98 ? -58.898 -29.939 117.278 1.00 42.25 98 LEU A C 1
ATOM 722 O O . LEU A 1 98 ? -58.439 -28.924 117.799 1.00 42.25 98 LEU A O 1
ATOM 726 N N . GLU A 1 99 ? -59.994 -30.553 117.681 1.00 43.38 99 GLU A N 1
ATOM 727 C CA . GLU A 1 99 ? -60.715 -30.406 118.925 1.00 43.38 99 GLU A CA 1
ATOM 728 C C . GLU A 1 99 ? -59.779 -30.696 120.114 1.00 43.38 99 GLU A C 1
ATOM 730 O O . GLU A 1 99 ? -59.422 -31.840 120.382 1.00 43.38 99 GLU A O 1
ATOM 735 N N . SER A 1 100 ? -59.361 -29.653 120.838 1.00 38.75 100 SER A N 1
ATOM 736 C CA . SER A 1 100 ? -58.715 -29.792 122.148 1.00 38.75 100 SER A CA 1
ATOM 737 C C . SER A 1 100 ? -59.472 -28.979 123.197 1.00 38.75 100 SER A C 1
ATOM 739 O O . SER A 1 100 ? -59.244 -27.788 123.403 1.00 38.75 100 SER A O 1
ATOM 741 N N . GLN A 1 101 ? -60.446 -29.660 123.794 1.00 39.59 101 GLN A N 1
ATOM 742 C CA . GLN A 1 101 ? -60.717 -29.726 125.230 1.00 39.59 101 GLN A CA 1
ATOM 743 C C . GLN A 1 101 ? -60.247 -28.544 126.102 1.00 39.59 101 GLN A C 1
ATOM 745 O O . GLN A 1 101 ? -59.070 -28.345 126.386 1.00 39.59 101 GLN A O 1
ATOM 750 N N . THR A 1 102 ? -61.251 -27.822 126.600 1.00 45.47 102 THR A N 1
ATOM 751 C CA . THR A 1 102 ? -61.398 -27.303 127.970 1.00 45.47 102 THR A CA 1
ATOM 752 C C . THR A 1 102 ? -60.183 -27.422 128.905 1.00 45.47 102 THR A C 1
ATOM 754 O O . THR A 1 102 ? -60.127 -28.315 129.746 1.00 45.47 102 THR A O 1
ATOM 757 N N . LEU A 1 103 ? -59.286 -26.434 128.863 1.00 38.75 103 LEU A N 1
ATOM 758 C CA . LEU A 1 103 ? -58.426 -26.073 129.993 1.00 38.75 103 LEU A CA 1
ATOM 759 C C . LEU A 1 103 ? -58.295 -24.539 130.085 1.00 38.75 103 LEU A C 1
ATOM 761 O O . LEU A 1 103 ? -57.777 -23.877 129.193 1.00 38.75 103 LEU A O 1
ATOM 765 N N . ASN A 1 104 ? -58.809 -23.986 131.188 1.00 39.56 104 ASN A N 1
ATOM 766 C CA . ASN A 1 104 ? -58.587 -22.639 131.739 1.00 39.56 104 ASN A CA 1
ATOM 767 C C . ASN A 1 104 ? -58.736 -21.404 130.812 1.00 39.56 104 ASN A C 1
ATOM 769 O O . ASN A 1 104 ? -57.786 -20.819 130.292 1.00 39.56 104 ASN A O 1
ATOM 773 N N . THR A 1 105 ? -59.969 -20.896 130.744 1.00 44.03 105 THR A N 1
ATOM 774 C CA . THR A 1 105 ? -60.461 -19.795 129.894 1.00 44.03 105 THR A CA 1
ATOM 775 C C . THR A 1 105 ? -60.311 -18.370 130.455 1.00 44.03 105 THR A C 1
ATOM 777 O O . THR A 1 105 ? -61.038 -17.472 130.032 1.00 44.03 105 THR A O 1
ATOM 780 N N . LYS A 1 106 ? -59.357 -18.089 131.350 1.00 45.09 106 LYS A N 1
ATOM 781 C CA . LYS A 1 106 ? -59.073 -16.691 131.760 1.00 45.09 106 LYS A CA 1
ATOM 782 C C . LYS A 1 106 ? -57.677 -16.177 131.421 1.00 45.09 106 LYS A C 1
ATOM 784 O O . LYS A 1 106 ? -57.493 -14.967 131.413 1.00 45.09 106 LYS A O 1
ATOM 789 N N . LEU A 1 107 ? -56.739 -17.052 131.052 1.00 52.25 107 LEU A N 1
ATOM 790 C CA . LEU A 1 107 ? -55.378 -16.628 130.697 1.00 52.25 107 LEU A CA 1
ATOM 791 C C . LEU A 1 107 ? -55.112 -16.596 129.178 1.00 52.25 107 LEU A C 1
ATOM 793 O O . LEU A 1 107 ? -54.302 -15.797 128.724 1.00 52.25 107 LEU A O 1
ATOM 797 N N . PHE A 1 108 ? -55.814 -17.409 128.374 1.00 49.44 108 PHE A N 1
ATOM 798 C CA . PHE A 1 108 ? -55.457 -17.631 126.958 1.00 49.44 108 PHE A CA 1
ATOM 799 C C . PHE A 1 108 ? -56.372 -16.975 125.909 1.00 49.44 108 PHE A C 1
ATOM 801 O O . PHE A 1 108 ? -55.999 -16.910 124.741 1.00 49.44 108 PHE A O 1
ATOM 808 N N . ARG A 1 109 ? -57.534 -16.423 126.288 1.00 53.84 109 ARG A N 1
ATOM 809 C CA . ARG A 1 109 ? -58.390 -15.626 125.379 1.00 53.84 109 ARG A CA 1
ATOM 810 C C . ARG A 1 109 ? -57.659 -14.448 124.710 1.00 53.84 109 ARG A C 1
ATOM 812 O O . ARG A 1 109 ? -57.746 -14.342 123.489 1.00 53.84 109 ARG A O 1
ATOM 819 N N . PRO A 1 110 ? -56.888 -13.613 125.439 1.00 59.19 110 PRO A N 1
ATOM 820 C CA . PRO A 1 110 ? -56.137 -12.535 124.798 1.00 59.19 110 PRO A CA 1
ATOM 821 C C . PRO A 1 110 ? -55.035 -13.063 123.869 1.00 59.19 110 PRO A C 1
ATOM 823 O O . PRO A 1 110 ? -54.715 -12.407 122.880 1.00 59.19 110 PRO A O 1
ATOM 826 N N . LEU A 1 111 ? -54.494 -14.260 124.132 1.00 55.34 111 LEU A N 1
ATOM 827 C CA . LEU A 1 111 ? -53.515 -14.914 123.260 1.00 55.34 111 LEU A CA 1
ATOM 828 C C . LEU A 1 111 ? -54.151 -15.417 121.960 1.00 55.34 111 LEU A C 1
ATOM 830 O O . LEU A 1 111 ? -53.557 -15.221 120.907 1.00 55.34 111 LEU A O 1
ATOM 834 N N . PHE A 1 112 ? -55.360 -15.986 122.009 1.00 58.94 112 PHE A N 1
ATOM 835 C CA . PHE A 1 112 ? -56.072 -16.473 120.820 1.00 58.94 112 PHE A CA 1
ATOM 836 C C . PHE A 1 112 ? -56.595 -15.347 119.917 1.00 58.94 112 PHE A C 1
ATOM 838 O O . PHE A 1 112 ? -56.513 -15.437 118.693 1.00 58.94 112 PHE A O 1
ATOM 845 N N . ASP A 1 113 ? -57.093 -14.256 120.503 1.00 59.88 113 ASP A N 1
ATOM 846 C CA . ASP A 1 113 ? -57.481 -13.070 119.729 1.00 59.88 113 ASP A CA 1
ATOM 847 C C . ASP A 1 113 ? -56.254 -12.357 119.142 1.00 59.88 113 ASP A C 1
ATOM 849 O O . ASP A 1 113 ? -56.311 -11.833 118.025 1.00 59.88 113 ASP A O 1
ATOM 853 N N . SER A 1 114 ? -55.118 -12.396 119.847 1.00 61.72 114 SER A N 1
ATOM 854 C CA . SER A 1 114 ? -53.843 -11.898 119.324 1.00 61.72 114 SER A CA 1
ATOM 855 C C . SER A 1 114 ? -53.303 -12.782 118.203 1.00 61.72 114 SER A C 1
ATOM 857 O O . SER A 1 114 ? -52.851 -12.242 117.199 1.00 61.72 114 SER A O 1
ATOM 859 N N . THR A 1 115 ? -53.398 -14.114 118.296 1.00 59.97 115 THR A N 1
ATOM 860 C CA . THR A 1 115 ? -52.977 -15.012 117.209 1.00 59.97 115 THR A CA 1
ATOM 861 C C . THR A 1 115 ? -53.910 -14.944 116.007 1.00 59.97 115 THR A C 1
ATOM 863 O O . THR A 1 115 ? -53.412 -14.940 114.890 1.00 59.97 115 THR A O 1
ATOM 866 N N . LYS A 1 116 ? -55.231 -14.786 116.172 1.00 67.50 116 LYS A N 1
ATOM 867 C CA . LYS A 1 116 ? -56.140 -14.528 115.037 1.00 67.50 116 LYS A CA 1
ATOM 868 C C . LYS A 1 116 ? -55.855 -13.194 114.350 1.00 67.50 116 LYS A C 1
ATOM 870 O O . LYS A 1 116 ? -55.823 -13.148 113.122 1.00 67.50 116 LYS A O 1
ATOM 875 N N . LYS A 1 117 ? -55.608 -12.121 115.113 1.00 66.75 117 LYS A N 1
ATOM 876 C CA . LYS A 1 117 ? -55.169 -10.835 114.544 1.00 66.75 117 LYS A CA 1
ATOM 877 C C . LYS A 1 117 ? -53.826 -10.964 113.835 1.00 66.75 117 LYS A C 1
ATOM 879 O O . LYS A 1 117 ? -53.693 -10.448 112.732 1.00 66.75 117 LYS A O 1
ATOM 884 N N . LEU A 1 118 ? -52.873 -11.684 114.425 1.00 67.56 118 LEU A N 1
ATOM 885 C CA . LEU A 1 118 ? -51.561 -11.924 113.834 1.00 67.56 118 LEU A CA 1
ATOM 886 C C . LEU A 1 118 ? -51.673 -12.731 112.538 1.00 67.56 118 LEU A C 1
ATOM 888 O O . LEU A 1 118 ? -51.065 -12.350 111.551 1.00 67.56 118 LEU A O 1
ATOM 892 N N . VAL A 1 119 ? -52.479 -13.797 112.509 1.00 67.75 119 VAL A N 1
ATOM 893 C CA . VAL A 1 119 ? -52.712 -14.628 111.317 1.00 67.75 119 VAL A CA 1
ATOM 894 C C . VAL A 1 119 ? -53.450 -13.842 110.235 1.00 67.75 119 VAL A C 1
ATOM 896 O O . VAL A 1 119 ? -53.056 -13.925 109.080 1.00 67.75 119 VAL A O 1
ATOM 899 N N . GLY A 1 120 ? -54.447 -13.022 110.580 1.00 68.50 120 GLY A N 1
ATOM 900 C CA . GLY A 1 120 ? -55.112 -12.128 109.624 1.00 68.50 120 GLY A CA 1
ATOM 901 C C . GLY A 1 120 ? -54.177 -11.047 109.065 1.00 68.50 120 GLY A C 1
ATOM 902 O O . GLY A 1 120 ? -54.202 -10.769 107.868 1.00 68.50 120 GLY A O 1
ATOM 903 N N . GLN A 1 121 ? -53.292 -10.491 109.900 1.00 67.56 121 GLN A N 1
ATOM 904 C CA . GLN A 1 121 ? -52.229 -9.582 109.458 1.00 67.56 121 GLN A CA 1
ATOM 905 C C . GLN A 1 121 ? -51.195 -10.297 108.581 1.00 67.56 121 GLN A C 1
ATOM 907 O O . GLN A 1 121 ? -50.768 -9.733 107.577 1.00 67.56 121 GLN A O 1
ATOM 912 N N . LEU A 1 122 ? -50.830 -11.540 108.907 1.00 65.56 122 LEU A N 1
ATOM 913 C CA . LEU A 1 122 ? -49.930 -12.363 108.100 1.00 65.56 122 LEU A CA 1
ATOM 914 C C . LEU A 1 122 ? -50.555 -12.713 106.749 1.00 65.56 122 LEU A C 1
ATOM 916 O O . LEU A 1 122 ? -49.861 -12.640 105.745 1.00 65.56 122 LEU A O 1
ATOM 920 N N . HIS A 1 123 ? -51.848 -13.045 106.709 1.00 69.12 123 HIS A N 1
ATOM 921 C CA . HIS A 1 123 ? -52.565 -13.383 105.479 1.00 69.12 123 HIS A CA 1
ATOM 922 C C . HIS A 1 123 ? -52.730 -12.160 104.573 1.00 69.12 123 HIS A C 1
ATOM 924 O O . HIS A 1 123 ? -52.412 -12.238 103.392 1.00 69.12 123 HIS A O 1
ATOM 930 N N . GLY A 1 124 ? -53.100 -11.002 105.134 1.00 68.75 124 GLY A N 1
ATOM 931 C CA . GLY A 1 124 ? -53.151 -9.742 104.388 1.00 68.75 124 GLY A CA 1
ATOM 932 C C . GLY A 1 124 ? -51.773 -9.285 103.893 1.00 68.75 124 GLY A C 1
ATOM 933 O O . GLY A 1 124 ? -51.654 -8.784 102.778 1.00 68.75 124 GLY A O 1
ATOM 934 N N . LEU A 1 125 ? -50.705 -9.509 104.670 1.00 66.38 125 LEU A N 1
ATOM 935 C CA . LEU A 1 125 ? -49.327 -9.294 104.210 1.00 66.38 125 LEU A CA 1
ATOM 936 C C . LEU A 1 125 ? -48.936 -10.278 103.102 1.00 66.38 125 LEU A C 1
ATOM 938 O O . LEU A 1 125 ? -48.259 -9.876 102.155 1.00 66.38 125 LEU A O 1
ATOM 942 N N . LEU A 1 126 ? -49.371 -11.539 103.187 1.00 68.56 126 LEU A N 1
ATOM 943 C CA . LEU A 1 126 ? -49.097 -12.554 102.174 1.00 68.56 126 LEU A CA 1
ATOM 944 C C . LEU A 1 126 ? -49.815 -12.223 100.862 1.00 68.56 126 LEU A C 1
ATOM 946 O O . LEU A 1 126 ? -49.154 -12.159 99.830 1.00 68.56 126 LEU A O 1
ATOM 950 N N . GLU A 1 127 ? -51.115 -11.927 100.895 1.00 73.00 127 GLU A N 1
ATOM 951 C CA . GLU A 1 127 ? -51.900 -11.502 99.728 1.00 73.00 127 GLU A CA 1
ATOM 952 C C . GLU A 1 127 ? -51.344 -10.221 99.107 1.00 73.00 127 GLU A C 1
ATOM 954 O O . GLU A 1 127 ? -51.194 -10.138 97.889 1.00 73.00 127 GLU A O 1
ATOM 959 N N . ASN A 1 128 ? -50.950 -9.244 99.927 1.00 75.25 128 ASN A N 1
ATOM 960 C CA . ASN A 1 128 ? -50.330 -8.021 99.428 1.00 75.25 128 ASN A CA 1
ATOM 961 C C . ASN A 1 128 ? -48.956 -8.308 98.792 1.00 75.25 128 ASN A C 1
ATOM 963 O O . ASN A 1 128 ? -48.633 -7.775 97.729 1.00 75.25 128 ASN A O 1
ATOM 967 N N . SER A 1 129 ? -48.165 -9.218 99.373 1.00 77.00 129 SER A N 1
ATOM 968 C CA . SER A 1 129 ? -46.883 -9.646 98.797 1.00 77.00 129 SER A CA 1
ATOM 969 C C . SER A 1 129 ? -47.053 -10.423 97.484 1.00 77.00 129 SER A C 1
ATOM 971 O O . SER A 1 129 ? -46.266 -10.236 96.555 1.00 77.00 129 SER A O 1
ATOM 973 N N . ILE A 1 130 ? -48.099 -11.248 97.371 1.00 78.62 130 ILE A N 1
ATOM 974 C CA . ILE A 1 130 ? -48.425 -12.028 96.173 1.00 78.62 130 ILE A CA 1
ATOM 975 C C . ILE A 1 130 ? -48.933 -11.100 95.070 1.00 78.62 130 ILE A C 1
ATOM 977 O O . ILE A 1 130 ? -48.422 -11.157 93.953 1.00 78.62 130 ILE A O 1
ATOM 981 N N . ASN A 1 131 ? -49.848 -10.181 95.384 1.00 79.12 131 ASN A N 1
ATOM 982 C CA . ASN A 1 131 ? -50.343 -9.190 94.431 1.00 79.12 131 ASN A CA 1
ATOM 983 C C . ASN A 1 131 ? -49.211 -8.292 93.923 1.00 79.12 131 ASN A C 1
ATOM 985 O O . ASN A 1 131 ? -49.073 -8.106 92.716 1.00 79.12 131 ASN A O 1
ATOM 989 N N . THR A 1 132 ? -48.329 -7.817 94.807 1.00 81.31 132 THR A N 1
ATOM 990 C CA . THR A 1 132 ? -47.162 -7.009 94.413 1.00 81.31 132 THR A CA 1
ATOM 991 C C . THR A 1 132 ? -46.218 -7.785 93.485 1.00 81.31 132 THR A C 1
ATOM 993 O O . THR A 1 132 ? -45.729 -7.234 92.497 1.00 81.31 132 THR A O 1
ATOM 996 N N . ARG A 1 133 ? -45.995 -9.084 93.741 1.00 82.81 133 ARG A N 1
ATOM 997 C CA . ARG A 1 133 ? -45.209 -9.958 92.850 1.00 82.81 133 ARG A CA 1
ATOM 998 C C . ARG A 1 133 ? -45.888 -10.162 91.498 1.00 82.81 133 ARG A C 1
ATOM 1000 O O . ARG A 1 133 ? -45.211 -10.103 90.476 1.00 82.81 133 ARG A O 1
ATOM 1007 N N . LEU A 1 134 ? -47.204 -10.358 91.473 1.00 84.00 134 LEU A N 1
ATOM 1008 C CA . LEU A 1 134 ? -47.966 -10.531 90.237 1.00 84.00 134 LEU A CA 1
ATOM 1009 C C . LEU A 1 134 ? -47.936 -9.255 89.375 1.00 84.00 134 LEU A C 1
ATOM 1011 O O . LEU A 1 134 ? -47.709 -9.331 88.166 1.00 84.00 134 LEU A O 1
ATOM 1015 N N . PHE A 1 135 ? -48.068 -8.078 89.999 1.00 84.81 135 PHE A N 1
ATOM 1016 C CA . PHE A 1 135 ? -47.901 -6.783 89.332 1.00 84.81 135 PHE A CA 1
ATOM 1017 C C . PHE A 1 135 ? -46.489 -6.603 88.771 1.00 84.81 135 PHE A C 1
ATOM 1019 O O . PHE A 1 135 ? -46.340 -6.166 87.629 1.00 84.81 135 PHE A O 1
ATOM 1026 N N . ALA A 1 136 ? -45.456 -6.988 89.525 1.00 86.81 136 ALA A N 1
ATOM 1027 C CA . ALA A 1 136 ? -44.077 -6.935 89.051 1.00 86.81 136 ALA A CA 1
ATOM 1028 C C . ALA A 1 136 ? -43.851 -7.855 87.838 1.00 86.81 136 ALA A C 1
ATOM 1030 O O . ALA A 1 136 ? -43.255 -7.429 86.851 1.00 86.81 136 ALA A O 1
ATOM 1031 N N . ILE A 1 137 ? -44.374 -9.085 87.866 1.00 88.19 137 ILE A N 1
ATOM 1032 C CA . ILE A 1 137 ? -44.276 -10.034 86.743 1.00 88.19 137 ILE A CA 1
ATOM 1033 C C . ILE A 1 137 ? -45.010 -9.501 85.506 1.00 88.19 137 ILE A C 1
ATOM 1035 O O . ILE A 1 137 ? -44.461 -9.535 84.402 1.00 88.19 137 ILE A O 1
ATOM 1039 N N . SER A 1 138 ? -46.222 -8.968 85.677 1.00 88.88 138 SER A N 1
ATOM 1040 C CA . SER A 1 138 ? -46.999 -8.358 84.590 1.00 88.88 138 SER A CA 1
ATOM 1041 C C . SER A 1 138 ? -46.260 -7.165 83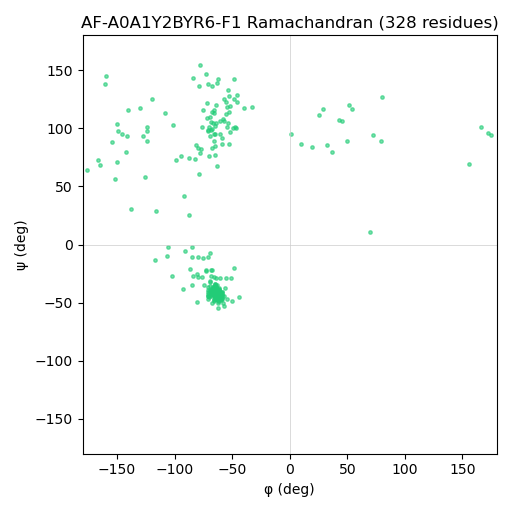.973 1.00 88.88 138 SER A C 1
ATOM 1043 O O . SER A 1 138 ? -46.120 -7.071 82.752 1.00 88.88 138 SER A O 1
ATOM 1045 N N . TYR A 1 139 ? -45.678 -6.301 84.810 1.00 92.56 139 TYR A N 1
ATOM 1046 C CA . TYR A 1 139 ? -44.867 -5.175 84.357 1.00 92.56 139 TYR A CA 1
ATOM 1047 C C . TYR A 1 139 ? -43.612 -5.624 83.597 1.00 92.56 139 TYR A C 1
ATOM 1049 O O . TYR A 1 139 ? -43.354 -5.121 82.504 1.00 92.56 139 TYR A O 1
ATOM 1057 N N . VAL A 1 140 ? -42.858 -6.599 84.118 1.00 91.38 140 VAL A N 1
ATOM 1058 C CA . VAL A 1 140 ? -41.666 -7.151 83.446 1.00 91.38 140 VAL A CA 1
ATOM 1059 C C . VAL A 1 140 ? -42.036 -7.781 82.103 1.00 91.38 140 VAL A C 1
ATOM 1061 O O . VAL A 1 140 ? -41.342 -7.558 81.113 1.00 91.38 140 VAL A O 1
ATOM 1064 N N . THR A 1 141 ? -43.155 -8.503 82.036 1.00 91.62 141 THR A N 1
ATOM 1065 C CA . THR A 1 141 ? -43.652 -9.107 80.790 1.00 91.62 141 THR A CA 1
ATOM 1066 C C . THR A 1 141 ? -44.028 -8.035 79.768 1.00 91.62 141 THR A C 1
ATOM 1068 O O . THR A 1 141 ? -43.636 -8.124 78.604 1.00 91.62 141 THR A O 1
ATOM 1071 N N . ASN A 1 142 ? -44.715 -6.971 80.194 1.00 93.06 142 ASN A N 1
ATOM 1072 C CA . ASN A 1 142 ? -45.038 -5.834 79.331 1.00 93.06 142 ASN A CA 1
ATOM 1073 C C . ASN A 1 142 ? -43.783 -5.095 78.855 1.00 93.06 142 ASN A C 1
ATOM 1075 O O . ASN A 1 142 ? -43.684 -4.756 77.676 1.00 93.06 142 ASN A O 1
ATOM 1079 N N . LEU A 1 143 ? -42.796 -4.901 79.732 1.00 91.06 143 LEU A N 1
ATOM 1080 C CA . LEU A 1 143 ? -41.522 -4.281 79.379 1.00 91.06 143 LEU A CA 1
ATOM 1081 C C . LEU A 1 143 ? -40.739 -5.143 78.377 1.00 91.06 143 LEU A C 1
ATOM 1083 O O . LEU A 1 143 ? -40.188 -4.618 77.410 1.00 91.06 143 LEU A O 1
ATOM 1087 N N . PHE A 1 144 ? -40.745 -6.466 78.557 1.00 92.81 144 PHE A N 1
ATOM 1088 C CA . PHE A 1 144 ? -40.138 -7.417 77.627 1.00 92.81 144 PHE A CA 1
ATOM 1089 C C . PHE A 1 144 ? -40.839 -7.403 76.261 1.00 92.81 144 PHE A C 1
ATOM 1091 O O . PHE A 1 144 ? -40.178 -7.311 75.224 1.00 92.81 144 PHE A O 1
ATOM 1098 N N . ASN A 1 145 ? -42.175 -7.403 76.239 1.00 94.19 145 ASN A N 1
ATOM 1099 C CA . ASN A 1 145 ? -42.964 -7.289 75.010 1.00 94.19 145 ASN A CA 1
ATOM 1100 C C . ASN A 1 145 ? -42.719 -5.955 74.293 1.00 94.19 145 ASN A C 1
ATOM 1102 O O . ASN A 1 145 ? -42.573 -5.927 73.066 1.00 94.19 145 ASN A O 1
ATOM 1106 N N . PHE A 1 146 ? -42.602 -4.857 75.041 1.00 93.38 146 PHE A N 1
ATOM 1107 C CA . PHE A 1 146 ? -42.245 -3.550 74.498 1.00 93.38 146 PHE A CA 1
ATOM 1108 C C . PHE A 1 146 ? -40.832 -3.556 73.900 1.00 93.38 146 PHE A C 1
ATOM 1110 O O . PHE A 1 146 ? -40.646 -3.129 72.759 1.00 93.38 146 PHE A O 1
ATOM 1117 N N . ALA A 1 147 ? -39.842 -4.101 74.615 1.00 92.69 147 ALA A N 1
ATOM 1118 C CA . ALA A 1 147 ? -38.469 -4.220 74.128 1.00 92.69 147 ALA A CA 1
ATOM 1119 C C . ALA A 1 147 ? -38.390 -5.067 72.846 1.00 92.69 147 ALA A C 1
ATOM 1121 O O . ALA A 1 147 ? -37.746 -4.661 71.874 1.00 92.69 147 ALA A O 1
ATOM 1122 N N . LYS A 1 148 ? -39.108 -6.197 72.798 1.00 94.50 148 LYS A N 1
ATOM 1123 C CA . LYS A 1 148 ? -39.205 -7.063 71.615 1.00 94.50 148 LYS A CA 1
ATOM 1124 C C . LYS A 1 148 ? -39.864 -6.344 70.438 1.00 94.50 148 LYS A C 1
ATOM 1126 O O . LYS A 1 148 ? -39.339 -6.391 69.327 1.00 94.50 148 LYS A O 1
ATOM 1131 N N . THR A 1 149 ? -40.965 -5.634 70.678 1.00 94.69 149 THR A N 1
ATOM 1132 C CA . THR A 1 149 ? -41.662 -4.850 69.644 1.00 94.69 149 THR A CA 1
ATOM 1133 C C . THR A 1 149 ? -40.762 -3.747 69.098 1.00 94.69 149 THR A C 1
ATOM 1135 O O . THR A 1 149 ? -40.646 -3.590 67.885 1.00 94.69 149 THR A O 1
ATOM 1138 N N . ARG A 1 150 ? -40.035 -3.039 69.968 1.00 92.88 150 ARG A N 1
ATOM 1139 C CA . ARG A 1 150 ? -39.074 -2.005 69.569 1.00 92.88 150 ARG A CA 1
ATOM 1140 C C . ARG A 1 150 ? -37.907 -2.582 68.762 1.00 92.88 150 ARG A C 1
ATOM 1142 O O . ARG A 1 150 ? -37.494 -1.983 67.769 1.00 92.88 150 ARG A O 1
ATOM 1149 N N . HIS A 1 151 ? -37.386 -3.746 69.149 1.00 94.44 151 HIS A N 1
ATOM 1150 C CA . HIS A 1 151 ? -36.346 -4.443 68.388 1.00 94.44 151 HIS A CA 1
ATOM 1151 C C . HIS A 1 151 ? -36.847 -4.871 67.001 1.00 94.44 151 HIS A C 1
ATOM 1153 O O . HIS A 1 151 ? -36.152 -4.667 66.001 1.00 94.44 151 HIS A O 1
ATOM 1159 N N . LEU A 1 152 ? -38.067 -5.412 66.925 1.00 95.56 152 LEU A N 1
ATOM 1160 C CA . LEU A 1 152 ? -38.706 -5.783 65.666 1.00 95.56 152 LEU A CA 1
ATOM 1161 C C . LEU A 1 152 ? -38.904 -4.553 64.774 1.00 95.56 152 LEU A C 1
ATOM 1163 O O . LEU A 1 152 ? -38.501 -4.580 63.620 1.00 95.56 152 LEU A O 1
ATOM 1167 N N . GLN A 1 153 ? -39.424 -3.449 65.314 1.00 95.75 153 GLN A N 1
ATOM 1168 C CA . GLN A 1 153 ? -39.580 -2.190 64.580 1.00 95.75 153 GLN A CA 1
ATOM 1169 C C . GLN A 1 153 ? -38.244 -1.665 64.048 1.00 95.75 153 GLN A C 1
ATOM 1171 O O . GLN A 1 153 ? -38.165 -1.276 62.886 1.00 95.75 153 GLN A O 1
ATOM 1176 N N . LYS A 1 154 ? -37.173 -1.704 64.854 1.00 96.50 154 LYS A N 1
ATOM 1177 C CA . LYS A 1 154 ? -35.826 -1.309 64.411 1.00 96.50 154 LYS A CA 1
ATOM 1178 C C . LYS A 1 154 ? -35.309 -2.220 63.294 1.00 96.50 154 LYS A C 1
ATOM 1180 O O . LYS A 1 154 ? -34.707 -1.731 62.344 1.00 96.50 154 LYS A O 1
ATOM 1185 N N . SER A 1 155 ? -35.552 -3.525 63.396 1.00 94.81 155 SER A N 1
ATOM 1186 C CA . SER A 1 155 ? -35.144 -4.506 62.383 1.00 94.81 155 SER A CA 1
ATOM 1187 C C . SER A 1 155 ? -35.928 -4.329 61.080 1.00 94.81 155 SER A C 1
ATOM 1189 O O . SER A 1 155 ? -35.333 -4.302 60.009 1.00 94.81 155 SER A O 1
ATOM 1191 N N . VAL A 1 156 ? -37.241 -4.098 61.168 1.00 96.50 156 VAL A N 1
ATOM 1192 C CA . VAL A 1 156 ? -38.105 -3.789 60.020 1.00 96.50 156 VAL A CA 1
ATOM 1193 C C . VAL A 1 156 ? -37.699 -2.466 59.372 1.00 96.50 156 VAL A C 1
ATOM 1195 O O . VAL A 1 156 ? -37.629 -2.388 58.151 1.00 96.50 156 VAL A O 1
ATOM 1198 N N . ALA A 1 157 ? -37.385 -1.432 60.158 1.00 96.44 157 ALA A N 1
ATOM 1199 C CA . ALA A 1 157 ? -36.909 -0.155 59.631 1.00 96.44 157 ALA A CA 1
ATOM 1200 C C . ALA A 1 157 ? -35.580 -0.313 58.874 1.00 96.44 157 ALA A C 1
ATOM 1202 O O . ALA A 1 157 ? -35.456 0.191 57.762 1.00 96.44 157 ALA A O 1
ATOM 1203 N N . LYS A 1 158 ? -34.620 -1.070 59.425 1.00 97.44 158 LYS A N 1
ATOM 1204 C CA . LYS A 1 158 ? -33.370 -1.410 58.725 1.00 97.44 158 LYS A CA 1
ATOM 1205 C C . LYS A 1 158 ? -33.628 -2.185 57.432 1.00 97.44 158 LYS A C 1
ATOM 1207 O O . LYS A 1 158 ? -33.065 -1.830 56.404 1.00 97.44 158 LYS A O 1
ATOM 1212 N N . GLY A 1 159 ? -34.507 -3.187 57.473 1.00 97.00 159 GLY A N 1
ATOM 1213 C CA . GLY A 1 159 ? -34.879 -3.966 56.291 1.00 97.00 159 GLY A CA 1
ATOM 1214 C C . GLY A 1 159 ? -35.504 -3.100 55.196 1.00 97.00 159 GLY A C 1
ATOM 1215 O O . GLY A 1 159 ? -35.139 -3.227 54.035 1.00 97.00 159 GLY A O 1
ATOM 1216 N N . LYS A 1 160 ? -36.376 -2.148 55.556 1.00 97.25 160 LYS A N 1
ATOM 1217 C CA . LYS A 1 160 ? -36.940 -1.181 54.600 1.00 97.25 160 LYS A CA 1
ATOM 1218 C C . LYS A 1 160 ? -35.865 -0.316 53.943 1.00 97.25 160 LYS A C 1
ATOM 1220 O O . LYS A 1 160 ? -35.921 -0.114 52.737 1.00 97.25 160 LYS A O 1
ATOM 1225 N N . VAL A 1 161 ? -34.889 0.169 54.713 1.00 97.88 161 VAL A N 1
ATOM 1226 C CA . VAL A 1 161 ? -33.768 0.953 54.167 1.00 97.88 161 VAL A CA 1
ATOM 1227 C C . VAL A 1 161 ? -32.936 0.112 53.197 1.00 97.88 161 VAL A C 1
ATOM 1229 O O . VAL A 1 161 ? -32.655 0.574 52.098 1.00 97.88 161 VAL A O 1
ATOM 1232 N N . GLN A 1 162 ? -32.620 -1.137 53.552 1.00 97.25 162 GLN A N 1
ATOM 1233 C CA . GLN A 1 162 ? -31.883 -2.053 52.672 1.00 97.25 162 GLN A CA 1
ATOM 1234 C C . GLN A 1 162 ? -32.642 -2.358 51.375 1.00 97.25 162 GLN A C 1
ATOM 1236 O O . GLN A 1 162 ? -32.036 -2.389 50.310 1.00 97.25 162 GLN A O 1
ATOM 1241 N N . ILE A 1 163 ? -33.965 -2.544 51.442 1.00 97.75 163 ILE A N 1
ATOM 1242 C CA . ILE A 1 163 ? -34.801 -2.753 50.249 1.00 97.75 163 ILE A CA 1
ATOM 1243 C C . ILE A 1 163 ? -34.762 -1.523 49.337 1.00 97.75 163 ILE A C 1
ATOM 1245 O O . ILE A 1 163 ? -34.614 -1.677 48.129 1.00 97.75 163 ILE A O 1
ATOM 1249 N N . LEU A 1 164 ? -34.855 -0.312 49.895 1.00 97.81 164 LEU A N 1
ATOM 1250 C CA . LEU A 1 164 ? -34.777 0.923 49.108 1.00 97.81 164 LEU A CA 1
ATOM 1251 C C . LEU A 1 164 ? -33.399 1.112 48.466 1.00 97.81 164 LEU A C 1
ATOM 1253 O O . LEU A 1 164 ? -33.311 1.529 47.314 1.00 97.81 164 LEU A O 1
ATOM 1257 N N . GLU A 1 165 ? -32.327 0.776 49.182 1.00 97.62 165 GLU A N 1
ATOM 1258 C CA . GLU A 1 165 ? -30.967 0.816 48.643 1.00 97.62 165 GLU A CA 1
ATOM 1259 C C . GLU A 1 165 ? -30.791 -0.186 47.496 1.00 97.62 165 GLU A C 1
ATOM 1261 O O . GLU A 1 165 ? -30.261 0.173 46.444 1.00 97.62 165 GLU A O 1
ATOM 1266 N N . LEU A 1 166 ? -31.304 -1.410 47.656 1.00 97.50 166 LEU A N 1
ATOM 1267 C CA . LEU A 1 166 ? -31.262 -2.437 46.618 1.00 97.50 166 LEU A CA 1
ATOM 1268 C C . LEU A 1 166 ? -32.122 -2.059 45.400 1.00 97.50 166 LEU A C 1
ATOM 1270 O O . LEU A 1 166 ? -31.739 -2.293 44.260 1.00 97.50 166 LEU A O 1
ATOM 1274 N N . GLN A 1 167 ? -33.269 -1.418 45.617 1.00 97.62 167 GLN A N 1
ATOM 1275 C CA . GLN A 1 167 ? -34.086 -0.886 44.528 1.00 97.62 167 GLN A CA 1
ATOM 1276 C C . GLN A 1 167 ? -33.339 0.218 43.761 1.00 97.62 167 GLN A C 1
ATOM 1278 O O . GLN A 1 167 ? -33.372 0.253 42.532 1.00 97.62 167 GLN A O 1
ATOM 1283 N N . ALA A 1 168 ? -32.613 1.089 44.468 1.00 97.94 168 ALA A N 1
ATOM 1284 C CA . ALA A 1 168 ? -31.800 2.131 43.848 1.00 97.94 168 ALA A CA 1
ATOM 1285 C C . ALA A 1 168 ? -30.570 1.573 43.105 1.00 97.94 168 ALA A C 1
ATOM 1287 O O . ALA A 1 168 ? -30.133 2.162 42.115 1.00 97.94 168 ALA A O 1
ATOM 1288 N N . THR A 1 169 ? -29.976 0.461 43.553 1.00 97.81 169 THR A N 1
ATOM 1289 C CA . THR A 1 169 ? -28.891 -0.201 42.807 1.00 97.81 169 THR A CA 1
ATOM 1290 C C . THR A 1 169 ? -29.413 -0.884 41.549 1.00 97.81 169 THR A C 1
ATOM 1292 O O . THR A 1 169 ? -28.791 -0.727 40.503 1.00 97.81 169 THR A O 1
ATOM 1295 N N . VAL A 1 170 ? -30.560 -1.568 41.616 1.00 97.94 170 VAL A N 1
ATOM 1296 C CA . VAL A 1 170 ? -31.204 -2.172 40.437 1.00 97.94 170 VAL A CA 1
ATOM 1297 C C . VAL A 1 170 ? -31.530 -1.105 39.394 1.00 97.94 170 VAL A C 1
ATOM 1299 O O . VAL A 1 170 ? -31.129 -1.262 38.247 1.00 97.94 170 VAL A O 1
ATOM 1302 N N . GLY A 1 171 ? -32.121 0.026 39.795 1.00 98.38 171 GLY A N 1
ATOM 1303 C CA . GLY A 1 171 ? -32.397 1.128 38.864 1.00 98.38 171 GLY A CA 1
ATOM 1304 C C . GLY A 1 171 ? -31.136 1.682 38.182 1.00 98.38 171 GLY A C 1
ATOM 1305 O O . GLY A 1 171 ? -31.134 1.912 36.976 1.00 98.38 171 GLY A O 1
ATOM 1306 N N . ARG A 1 172 ? -30.021 1.822 38.916 1.00 98.12 172 ARG A N 1
ATOM 1307 C CA . ARG A 1 172 ? -28.730 2.238 38.330 1.00 98.12 172 ARG A CA 1
ATOM 1308 C C . ARG A 1 172 ? -28.157 1.206 37.358 1.00 98.12 172 ARG A C 1
ATOM 1310 O O . ARG A 1 172 ? -27.543 1.575 36.357 1.00 98.12 172 ARG A O 1
ATOM 1317 N N . LEU A 1 173 ? -28.321 -0.083 37.652 1.00 97.56 173 LEU A N 1
ATOM 1318 C CA . LEU A 1 173 ? -27.882 -1.156 36.760 1.00 97.56 173 LEU A CA 1
ATOM 1319 C C . LEU A 1 173 ? -28.715 -1.180 35.476 1.00 97.56 173 LEU A C 1
ATOM 1321 O O . LEU A 1 173 ? -28.142 -1.319 34.402 1.00 97.56 173 LEU A O 1
ATOM 1325 N N . GLU A 1 174 ? -30.029 -0.984 35.567 1.00 98.06 174 GLU A N 1
ATOM 1326 C CA . GLU A 1 174 ? -30.916 -0.866 34.404 1.00 98.06 174 GLU A CA 1
ATOM 1327 C C . GLU A 1 174 ? -30.532 0.323 33.514 1.00 98.06 174 GLU A C 1
ATOM 1329 O O . GLU A 1 174 ? -30.418 0.166 32.299 1.00 98.06 174 GLU A O 1
ATOM 1334 N N . GLU A 1 175 ? -30.243 1.486 34.107 1.00 98.12 175 GLU A N 1
ATOM 1335 C CA . GLU A 1 175 ? -29.739 2.657 33.379 1.00 98.12 175 GLU A CA 1
ATOM 1336 C C . GLU A 1 175 ? -28.401 2.360 32.686 1.00 98.12 175 GLU A C 1
ATOM 1338 O O . GLU A 1 175 ? -28.232 2.641 31.500 1.00 98.12 175 GLU A O 1
ATOM 1343 N N . THR A 1 176 ? -27.467 1.718 33.395 1.00 98.00 176 THR A N 1
ATOM 1344 C CA . THR A 1 176 ? -26.156 1.345 32.841 1.00 98.00 176 THR A CA 1
ATOM 1345 C C . THR A 1 176 ? -26.296 0.361 31.677 1.00 98.00 176 THR A C 1
ATOM 1347 O O . THR A 1 176 ? -25.634 0.522 30.653 1.00 98.00 176 THR A O 1
ATOM 1350 N N . ILE A 1 177 ? -27.181 -0.635 31.797 1.00 97.81 177 ILE A N 1
ATOM 1351 C CA . ILE A 1 177 ? -27.501 -1.577 30.716 1.00 97.81 177 ILE A CA 1
ATOM 1352 C C . ILE A 1 177 ? -28.114 -0.832 29.524 1.00 97.81 177 ILE A C 1
ATOM 1354 O O . ILE A 1 177 ? -27.753 -1.112 28.381 1.00 97.81 177 ILE A O 1
ATOM 1358 N N . GLY A 1 178 ? -28.995 0.141 29.774 1.00 98.19 178 GLY A N 1
ATOM 1359 C CA . GLY A 1 178 ? -29.558 1.010 28.742 1.00 98.19 178 GLY A CA 1
ATOM 1360 C C . GLY A 1 178 ? -28.478 1.775 27.972 1.00 98.19 178 GLY A C 1
ATOM 1361 O O . GLY A 1 178 ? -28.434 1.702 26.742 1.00 98.19 178 GLY A O 1
ATOM 1362 N N . CYS A 1 179 ? -27.565 2.435 28.688 1.00 98.06 179 CYS A N 1
ATOM 1363 C CA . CYS A 1 179 ? -26.429 3.150 28.104 1.00 98.06 179 CYS A CA 1
ATOM 1364 C C . CYS A 1 179 ? -25.520 2.224 27.284 1.00 98.06 179 CYS A C 1
ATOM 1366 O O . CYS A 1 179 ? -25.214 2.532 26.133 1.00 98.06 179 CYS A O 1
ATOM 1368 N N . LEU A 1 180 ? -25.152 1.060 27.831 1.00 97.25 180 LEU A N 1
ATOM 1369 C CA . LEU A 1 180 ? -24.324 0.069 27.134 1.00 97.25 180 LEU A CA 1
ATOM 1370 C C . LEU A 1 180 ? -24.998 -0.461 25.866 1.00 97.25 180 LEU A C 1
ATOM 1372 O O . LEU A 1 180 ? -24.333 -0.688 24.856 1.00 97.25 180 LEU A O 1
ATOM 1376 N N . ASN A 1 181 ? -26.316 -0.653 25.888 1.00 98.06 181 ASN A N 1
ATOM 1377 C CA . ASN A 1 181 ? -27.054 -1.097 24.712 1.00 98.06 181 ASN A CA 1
ATOM 1378 C C . ASN A 1 181 ? -27.069 -0.019 23.616 1.00 98.06 181 ASN A C 1
ATOM 1380 O O . ASN A 1 181 ? -26.860 -0.333 22.444 1.00 98.06 181 ASN A O 1
ATOM 1384 N N . MET A 1 182 ? -27.246 1.255 23.987 1.00 98.00 182 MET A N 1
ATOM 1385 C CA . MET A 1 182 ? -27.147 2.377 23.045 1.00 98.00 182 MET A CA 1
ATOM 1386 C C . MET A 1 182 ? -25.743 2.502 22.443 1.00 98.00 182 MET A C 1
ATOM 1388 O O . MET A 1 182 ? -25.609 2.664 21.231 1.00 98.00 182 MET A O 1
ATOM 1392 N N . GLU A 1 183 ? -24.702 2.384 23.266 1.00 97.62 183 GLU A N 1
ATOM 1393 C CA . GLU A 1 183 ? -23.305 2.401 22.820 1.00 97.62 183 GLU A CA 1
ATOM 1394 C C . GLU A 1 183 ? -23.002 1.224 21.883 1.00 97.62 183 GLU A C 1
ATOM 1396 O O . GLU A 1 183 ? -22.409 1.399 20.818 1.00 97.62 183 GLU A O 1
ATOM 1401 N N . THR A 1 184 ? -23.493 0.029 22.218 1.00 97.69 184 THR A N 1
ATOM 1402 C CA . THR A 1 184 ? -23.359 -1.163 21.373 1.00 97.69 184 THR A CA 1
ATOM 1403 C C . THR A 1 184 ? -24.016 -0.957 20.009 1.00 97.69 184 THR A C 1
ATOM 1405 O O . THR A 1 184 ? -23.443 -1.330 18.985 1.00 97.69 184 THR A O 1
ATOM 1408 N N . GLU A 1 185 ? -25.202 -0.350 19.962 1.00 97.81 185 GLU A N 1
ATOM 1409 C CA . GLU A 1 185 ? -25.890 -0.075 18.700 1.00 97.81 185 GLU A CA 1
ATOM 1410 C C . GLU A 1 185 ? -25.167 0.997 17.869 1.00 97.81 185 GLU A C 1
ATOM 1412 O O . GLU A 1 185 ? -25.009 0.833 16.658 1.00 97.81 185 GLU A O 1
ATOM 1417 N N . ALA A 1 186 ? -24.627 2.035 18.513 1.00 97.81 186 ALA A N 1
ATOM 1418 C CA . ALA A 1 186 ? -23.780 3.027 17.851 1.00 97.81 186 ALA A CA 1
ATOM 1419 C C . ALA A 1 186 ? -22.515 2.385 17.248 1.00 97.81 186 ALA A C 1
ATOM 1421 O O . ALA A 1 186 ? -22.158 2.658 16.100 1.00 97.81 186 ALA A O 1
ATOM 1422 N N . HIS A 1 187 ? -21.871 1.465 17.972 1.00 97.25 187 HIS A N 1
ATOM 1423 C CA . HIS A 1 187 ? -20.723 0.718 17.456 1.00 97.25 187 HIS A CA 1
ATOM 1424 C C . HIS A 1 187 ? -21.075 -0.182 16.270 1.00 97.25 187 HIS A C 1
ATOM 1426 O O . HIS A 1 187 ? -20.285 -0.271 15.328 1.00 97.25 187 HIS A O 1
ATOM 1432 N N . LYS A 1 188 ? -22.254 -0.819 16.264 1.00 98.00 188 LYS A N 1
ATOM 1433 C CA . LYS A 1 188 ? -22.714 -1.589 15.097 1.00 98.00 188 LYS A CA 1
ATOM 1434 C C . LYS A 1 188 ? -22.885 -0.697 13.873 1.00 98.00 188 LYS A C 1
ATOM 1436 O O . LYS A 1 188 ? -22.430 -1.069 12.795 1.00 98.00 188 LYS A O 1
ATOM 1441 N N . GLN A 1 189 ? -23.491 0.480 14.031 1.00 98.00 189 GLN A N 1
ATOM 1442 C CA . GLN A 1 189 ? -23.652 1.433 12.929 1.00 98.00 189 GLN A CA 1
ATOM 1443 C C . GLN A 1 189 ? -22.295 1.879 12.375 1.00 98.00 189 GLN A C 1
ATOM 1445 O O . GLN A 1 189 ? -22.085 1.838 11.162 1.00 98.00 189 GLN A O 1
ATOM 1450 N N . TYR A 1 190 ? -21.343 2.193 13.257 1.00 97.94 190 TYR A N 1
ATOM 1451 C CA . TYR A 1 190 ? -19.980 2.541 12.858 1.00 97.94 190 TYR A CA 1
ATOM 1452 C C . TYR A 1 190 ? -19.274 1.398 12.113 1.00 97.94 190 TYR A C 1
ATOM 1454 O O . TYR A 1 190 ? -18.604 1.628 11.107 1.00 97.94 190 TYR A O 1
ATOM 1462 N N . ALA A 1 191 ? -19.443 0.152 12.563 1.00 97.88 191 ALA A N 1
ATOM 1463 C CA . ALA A 1 191 ? -18.865 -1.010 11.893 1.00 97.88 191 ALA A CA 1
ATOM 1464 C C . ALA A 1 191 ? -19.430 -1.201 10.475 1.00 97.88 191 ALA A C 1
ATOM 1466 O O . ALA A 1 191 ? -18.671 -1.485 9.546 1.00 97.88 191 ALA A O 1
ATOM 1467 N N . VAL A 1 192 ? -20.739 -0.996 10.293 1.00 98.31 192 VAL A N 1
ATOM 1468 C CA . VAL A 1 192 ? -21.396 -1.056 8.977 1.00 98.31 192 VAL A CA 1
ATOM 1469 C C . VAL A 1 192 ? -20.888 0.059 8.058 1.00 98.31 192 VAL A C 1
ATOM 1471 O O . VAL A 1 192 ? -20.561 -0.200 6.899 1.00 98.31 192 VAL A O 1
ATOM 1474 N N . GLU A 1 193 ? -20.760 1.286 8.566 1.00 98.12 193 GLU A N 1
ATOM 1475 C CA . GLU A 1 193 ? -20.214 2.412 7.800 1.00 98.12 193 GLU A CA 1
ATOM 1476 C C . GLU A 1 193 ? -18.759 2.154 7.381 1.00 98.12 193 GLU A C 1
ATOM 1478 O O . GLU A 1 193 ? -18.394 2.323 6.213 1.00 98.12 193 GLU A O 1
ATOM 1483 N N . LEU A 1 194 ? -17.929 1.677 8.311 1.00 98.06 194 LEU A N 1
ATOM 1484 C CA . LEU A 1 194 ? -16.537 1.336 8.045 1.00 98.06 194 LEU A CA 1
ATOM 1485 C C . LEU A 1 194 ? -16.418 0.234 6.986 1.00 98.06 194 LEU A C 1
ATOM 1487 O O . LEU A 1 194 ? -15.567 0.326 6.099 1.00 98.06 194 LEU A O 1
ATOM 1491 N N . GLN A 1 195 ? -17.285 -0.781 7.038 1.00 98.31 195 GLN A N 1
ATOM 1492 C CA . GLN A 1 195 ? -17.344 -1.819 6.013 1.00 98.31 195 GLN A CA 1
ATOM 1493 C C . GLN A 1 195 ? -17.684 -1.226 4.637 1.00 98.31 195 GLN A C 1
ATOM 1495 O O . GLN A 1 195 ? -16.989 -1.520 3.661 1.00 98.31 195 GLN A O 1
ATOM 1500 N N . GLY A 1 196 ? -18.682 -0.341 4.556 1.00 98.44 196 GLY A N 1
ATOM 1501 C CA . GLY A 1 196 ? -19.027 0.359 3.315 1.00 98.44 196 GLY A CA 1
ATOM 1502 C C . GLY A 1 196 ? -17.860 1.186 2.761 1.00 98.44 196 GLY A C 1
ATOM 1503 O O . GLY A 1 196 ? -17.555 1.134 1.565 1.00 98.44 196 GLY A O 1
ATOM 1504 N N . ASN A 1 197 ? -17.138 1.888 3.635 1.00 98.19 197 ASN A N 1
ATOM 1505 C CA . ASN A 1 197 ? -15.949 2.654 3.264 1.00 98.19 197 ASN A CA 1
ATOM 1506 C C . ASN A 1 197 ? -14.817 1.754 2.746 1.00 98.19 197 ASN A C 1
ATOM 1508 O O . ASN A 1 197 ? -14.208 2.065 1.720 1.00 98.19 197 ASN A O 1
ATOM 1512 N N . LEU A 1 198 ? -14.563 0.610 3.388 1.00 97.94 198 LEU A N 1
ATOM 1513 C CA . LEU A 1 198 ? -13.568 -0.366 2.930 1.00 97.94 198 LEU A CA 1
ATOM 1514 C C . LEU A 1 198 ? -13.919 -0.954 1.559 1.00 97.94 198 LEU A C 1
ATOM 1516 O O . LEU A 1 198 ? -13.041 -1.102 0.706 1.00 97.94 198 LEU A O 1
ATOM 1520 N N . GLU A 1 199 ? -15.192 -1.254 1.312 1.00 98.31 199 GLU A N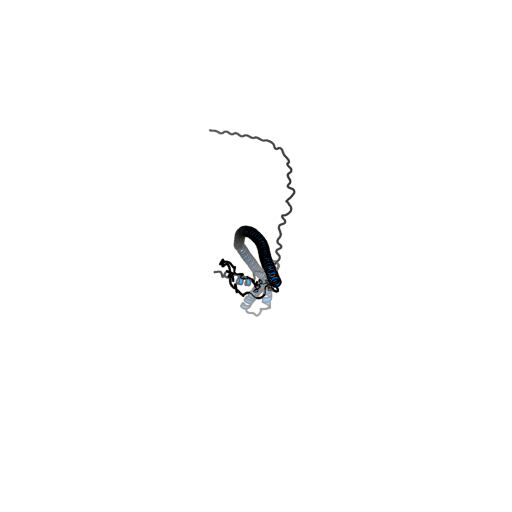 1
ATOM 1521 C CA . GLU A 1 199 ? -15.650 -1.727 0.006 1.00 98.31 199 GLU A CA 1
ATOM 1522 C C . GLU A 1 199 ? -15.465 -0.667 -1.086 1.00 98.31 199 GLU A C 1
ATOM 1524 O O . GLU A 1 199 ? -15.021 -0.989 -2.193 1.00 98.31 199 GLU A O 1
ATOM 1529 N N . ASN A 1 200 ? -15.730 0.604 -0.777 1.00 98.38 200 ASN A N 1
ATOM 1530 C CA . ASN A 1 200 ? -15.493 1.716 -1.696 1.00 98.38 200 ASN A CA 1
ATOM 1531 C C . ASN A 1 200 ? -14.002 1.892 -2.006 1.00 98.38 200 ASN A C 1
ATOM 1533 O O . ASN A 1 200 ? -13.627 1.976 -3.178 1.00 98.38 200 ASN A O 1
ATOM 1537 N N . VAL A 1 201 ? -13.137 1.858 -0.988 1.00 98.31 201 VAL A N 1
ATOM 1538 C CA . VAL A 1 201 ? -11.677 1.912 -1.170 1.00 98.31 201 VAL A CA 1
ATOM 1539 C C . VAL A 1 201 ? -11.193 0.741 -2.025 1.00 98.31 201 VAL A C 1
ATOM 1541 O O . VAL A 1 201 ? -10.413 0.940 -2.957 1.00 98.31 201 VAL A O 1
ATOM 1544 N N . LYS A 1 202 ? -11.699 -0.473 -1.782 1.00 98.06 202 LYS A N 1
ATOM 1545 C CA . LYS A 1 202 ? -11.370 -1.658 -2.584 1.00 98.06 202 LYS A CA 1
ATOM 1546 C C . LYS A 1 202 ? -11.774 -1.489 -4.051 1.00 98.06 202 LYS A C 1
ATOM 1548 O O . LYS A 1 202 ? -10.994 -1.847 -4.932 1.00 98.06 202 LYS A O 1
ATOM 1553 N N . LYS A 1 203 ? -12.957 -0.929 -4.330 1.00 98.25 203 LYS A N 1
ATOM 1554 C CA . LYS A 1 203 ? -13.420 -0.644 -5.702 1.00 98.25 203 LYS A CA 1
ATOM 1555 C C . LYS A 1 203 ? -12.526 0.380 -6.399 1.00 98.25 203 LYS A C 1
ATOM 1557 O O . LYS A 1 203 ? -12.134 0.156 -7.543 1.00 98.25 203 LYS A O 1
ATOM 1562 N N . VAL A 1 204 ? -12.176 1.470 -5.714 1.00 98.38 204 VAL A N 1
ATOM 1563 C CA . VAL A 1 204 ? -11.271 2.497 -6.254 1.00 98.38 204 VAL A CA 1
ATOM 1564 C C . VAL A 1 204 ? -9.903 1.892 -6.555 1.00 98.38 204 VAL A C 1
ATOM 1566 O O . VAL A 1 204 ? -9.400 2.067 -7.660 1.00 98.38 204 VAL A O 1
ATOM 1569 N N . LEU A 1 205 ? -9.338 1.115 -5.629 1.00 98.25 205 LEU A N 1
ATOM 1570 C CA . LEU A 1 205 ? -8.039 0.468 -5.814 1.00 98.25 205 LEU A CA 1
ATOM 1571 C C . LEU A 1 205 ? -8.042 -0.545 -6.969 1.00 98.25 205 LEU A C 1
ATOM 1573 O O . LEU A 1 205 ? -7.092 -0.608 -7.744 1.00 98.25 205 LEU A O 1
ATOM 1577 N N . ALA A 1 206 ? -9.109 -1.334 -7.112 1.00 98.25 206 ALA A N 1
ATOM 1578 C CA . ALA A 1 206 ? -9.243 -2.261 -8.232 1.00 98.25 206 ALA A CA 1
ATOM 1579 C C . ALA A 1 206 ? -9.297 -1.515 -9.575 1.00 98.25 206 ALA A C 1
ATOM 1581 O O . ALA A 1 206 ? -8.646 -1.927 -10.535 1.00 98.25 206 ALA A O 1
ATOM 1582 N N . LYS A 1 207 ? -10.024 -0.391 -9.627 1.00 98.50 207 LYS A N 1
ATOM 1583 C CA . LYS A 1 207 ? -10.106 0.460 -10.816 1.00 98.50 207 LYS A CA 1
ATOM 1584 C C . LYS A 1 207 ? -8.753 1.082 -11.164 1.00 98.50 207 LYS A C 1
ATOM 1586 O O . LYS A 1 207 ? -8.343 1.008 -12.319 1.00 98.50 207 LYS A O 1
ATOM 1591 N N . THR A 1 208 ? -8.040 1.648 -10.189 1.00 98.00 208 THR A N 1
ATOM 1592 C CA . THR A 1 208 ? -6.719 2.240 -10.449 1.00 98.00 208 THR A CA 1
ATOM 1593 C C . THR A 1 208 ? -5.711 1.186 -10.895 1.00 98.00 208 THR A C 1
ATOM 1595 O O . THR A 1 208 ? -4.937 1.439 -11.813 1.00 98.00 208 THR A O 1
ATOM 1598 N N . MET A 1 209 ? -5.748 -0.021 -10.324 1.00 97.88 209 MET A N 1
ATOM 1599 C CA . MET A 1 209 ? -4.886 -1.122 -10.759 1.00 97.88 209 MET A CA 1
ATOM 1600 C C . MET A 1 209 ? -5.154 -1.530 -12.216 1.00 97.88 209 MET A C 1
ATOM 1602 O O . MET A 1 209 ? -4.206 -1.762 -12.965 1.00 97.88 209 MET A O 1
ATOM 1606 N N . ASP A 1 210 ? -6.420 -1.584 -12.638 1.00 98.50 210 ASP A N 1
ATOM 1607 C CA . ASP A 1 210 ? -6.788 -1.864 -14.032 1.00 98.50 210 ASP A CA 1
ATOM 1608 C C . ASP A 1 210 ? -6.309 -0.754 -14.987 1.00 98.50 210 ASP A C 1
ATOM 1610 O O . ASP A 1 210 ? -5.740 -1.037 -16.043 1.00 98.50 210 ASP A O 1
ATOM 1614 N N . GLU A 1 211 ? -6.451 0.517 -14.598 1.00 98.19 211 GLU A N 1
ATOM 1615 C CA . GLU A 1 211 ? -5.926 1.662 -15.358 1.00 98.19 211 GLU A CA 1
ATOM 1616 C C . GLU A 1 211 ? -4.395 1.607 -15.498 1.00 98.19 211 GLU A C 1
ATOM 1618 O O . GLU A 1 211 ? -3.870 1.755 -16.604 1.00 98.19 211 GLU A O 1
ATOM 1623 N N . TYR A 1 212 ? -3.670 1.302 -14.417 1.00 98.00 212 TYR A N 1
ATOM 1624 C CA . TYR A 1 212 ? -2.217 1.124 -14.464 1.00 98.00 212 TYR A CA 1
ATOM 1625 C C . TYR A 1 212 ? -1.799 -0.049 -15.353 1.00 98.00 212 TYR A C 1
ATOM 1627 O O . TYR A 1 212 ? -0.847 0.071 -16.124 1.00 98.00 212 TYR A O 1
ATOM 1635 N N . GLN A 1 213 ? -2.503 -1.182 -15.290 1.00 98.25 213 GLN A N 1
ATOM 1636 C CA . GLN A 1 213 ? -2.223 -2.318 -16.169 1.00 98.25 213 GLN A CA 1
ATOM 1637 C C . GLN A 1 213 ? -2.457 -1.972 -17.643 1.00 98.25 213 GLN A C 1
ATOM 1639 O O . GLN A 1 213 ? -1.674 -2.390 -18.500 1.00 98.25 213 GLN A O 1
ATOM 1644 N N . LYS A 1 214 ? -3.499 -1.192 -17.953 1.00 98.38 214 LYS A N 1
ATOM 1645 C CA . LYS A 1 214 ? -3.755 -0.687 -19.309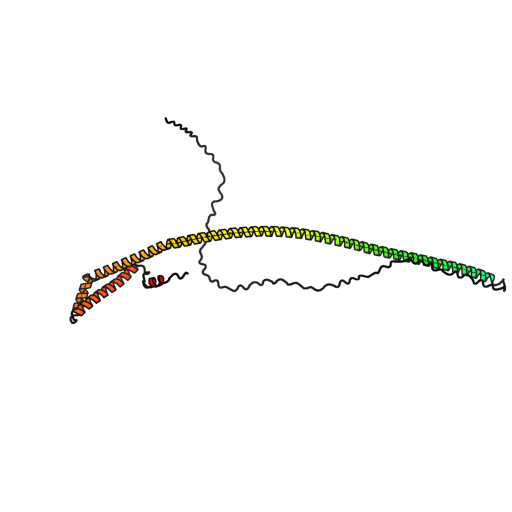 1.00 98.38 214 LYS A CA 1
ATOM 1646 C C . LYS A 1 214 ? -2.633 0.225 -19.794 1.00 98.38 214 LYS A C 1
ATOM 1648 O O . LYS A 1 214 ? -2.152 0.033 -20.910 1.00 98.38 214 LYS A O 1
ATOM 1653 N N . GLU A 1 215 ? -2.172 1.156 -18.962 1.00 97.62 215 GLU A N 1
ATOM 1654 C CA . GLU A 1 215 ? -1.075 2.056 -19.332 1.00 97.62 215 GLU A CA 1
ATOM 1655 C C . GLU A 1 215 ? 0.247 1.292 -19.518 1.00 97.62 215 GLU A C 1
ATOM 1657 O O . GLU A 1 215 ? 0.960 1.524 -20.493 1.00 97.62 215 GLU A O 1
ATOM 1662 N N . LEU A 1 216 ? 0.539 0.297 -18.672 1.00 98.00 216 LEU A N 1
ATOM 1663 C CA . LEU A 1 216 ? 1.704 -0.579 -18.846 1.00 98.00 216 LEU A CA 1
ATOM 1664 C C . LEU A 1 216 ? 1.652 -1.371 -20.157 1.00 98.00 216 LEU A C 1
ATOM 1666 O O . LEU A 1 216 ? 2.669 -1.497 -20.841 1.00 98.00 216 LEU A O 1
ATOM 1670 N N . ARG A 1 217 ? 0.478 -1.889 -20.541 1.00 98.19 217 ARG A N 1
ATOM 1671 C CA . ARG A 1 217 ? 0.302 -2.561 -21.839 1.00 98.19 217 ARG A CA 1
ATOM 1672 C C . ARG A 1 217 ? 0.539 -1.592 -22.992 1.00 98.19 217 ARG A C 1
ATOM 1674 O O . ARG A 1 217 ? 1.313 -1.908 -23.886 1.00 98.19 217 ARG A O 1
ATOM 1681 N N . LYS A 1 218 ? -0.025 -0.384 -22.918 1.00 98.31 218 LYS A N 1
ATOM 1682 C CA . LYS A 1 218 ? 0.171 0.669 -23.921 1.00 98.31 218 LYS A CA 1
ATOM 1683 C C . LYS A 1 218 ? 1.644 1.057 -24.074 1.00 98.31 218 LYS A C 1
ATOM 1685 O O . LYS A 1 218 ? 2.125 1.193 -25.196 1.00 98.31 218 LYS A O 1
ATOM 1690 N N . GLN A 1 219 ? 2.378 1.187 -22.969 1.00 97.38 219 GLN A N 1
ATOM 1691 C CA . GLN A 1 219 ? 3.820 1.440 -22.996 1.00 97.38 219 GLN A CA 1
ATOM 1692 C C . GLN A 1 219 ? 4.601 0.254 -23.567 1.00 97.38 219 GLN A C 1
ATOM 1694 O O . GLN A 1 219 ? 5.503 0.451 -24.376 1.00 97.38 219 GLN A O 1
ATOM 1699 N N . SER A 1 220 ? 4.239 -0.979 -23.204 1.00 97.81 220 SER A N 1
ATOM 1700 C CA . SER A 1 220 ? 4.846 -2.183 -23.779 1.00 97.81 220 SER A CA 1
ATOM 1701 C C . SER A 1 220 ? 4.642 -2.246 -25.295 1.00 97.81 220 SER A C 1
ATOM 1703 O O . SER A 1 220 ? 5.589 -2.519 -26.032 1.00 97.81 220 SER A O 1
ATOM 1705 N N . ASP A 1 221 ? 3.440 -1.931 -25.772 1.00 97.81 221 ASP A N 1
ATOM 1706 C CA . ASP A 1 221 ? 3.115 -1.907 -27.196 1.00 97.81 221 ASP A CA 1
ATOM 1707 C C . ASP A 1 221 ? 3.828 -0.758 -27.925 1.00 97.81 221 ASP A C 1
ATOM 1709 O O . ASP A 1 221 ? 4.306 -0.943 -29.045 1.00 97.81 221 ASP A O 1
ATOM 1713 N N . ALA A 1 222 ? 3.998 0.400 -27.277 1.00 96.75 222 ALA A N 1
ATOM 1714 C CA . ALA A 1 222 ? 4.815 1.499 -27.792 1.00 96.75 222 ALA A CA 1
ATOM 1715 C C . ALA A 1 222 ? 6.307 1.126 -27.894 1.00 96.75 222 ALA A C 1
ATOM 1717 O O . ALA A 1 222 ? 6.956 1.439 -28.888 1.00 96.75 222 ALA A O 1
ATOM 1718 N N . ILE A 1 223 ? 6.856 0.406 -26.912 1.00 96.38 223 ILE A N 1
ATOM 1719 C CA . ILE A 1 223 ? 8.240 -0.091 -26.969 1.00 96.38 223 ILE A CA 1
ATOM 1720 C C . ILE A 1 223 ? 8.389 -1.115 -28.102 1.00 96.38 223 ILE A C 1
ATOM 1722 O O . ILE A 1 223 ? 9.331 -1.036 -28.893 1.00 96.38 223 ILE A O 1
ATOM 1726 N N . LYS A 1 224 ? 7.434 -2.043 -28.244 1.00 96.56 224 LYS A N 1
ATOM 1727 C CA . LYS A 1 224 ? 7.426 -3.017 -29.347 1.00 96.56 224 LYS A CA 1
ATOM 1728 C C . LYS A 1 224 ? 7.330 -2.343 -30.714 1.00 96.56 224 LYS A C 1
ATOM 1730 O O . LYS A 1 224 ? 7.994 -2.789 -31.645 1.00 96.56 224 LYS A O 1
ATOM 1735 N N . SER A 1 225 ? 6.546 -1.271 -30.846 1.00 96.44 225 SER A N 1
ATOM 1736 C CA . SER A 1 225 ? 6.429 -0.528 -32.107 1.00 96.44 225 SER A CA 1
ATOM 1737 C C . SER A 1 225 ? 7.669 0.315 -32.429 1.00 96.44 225 SER A C 1
ATOM 1739 O O . SER A 1 225 ? 7.937 0.573 -33.602 1.00 96.44 225 SER A O 1
ATOM 1741 N N . GLN A 1 226 ? 8.482 0.676 -31.430 1.00 95.00 226 GLN A N 1
ATOM 1742 C CA . GLN A 1 226 ? 9.777 1.341 -31.623 1.00 95.00 226 GLN A CA 1
ATOM 1743 C C . GLN A 1 226 ? 10.915 0.380 -31.992 1.00 95.00 226 GLN A C 1
ATOM 1745 O O . GLN A 1 226 ? 11.863 0.794 -32.663 1.00 95.00 226 GLN A O 1
ATOM 1750 N N . GLN A 1 227 ? 10.818 -0.901 -31.626 1.00 93.88 227 GLN A N 1
ATOM 1751 C CA . GLN A 1 227 ? 11.808 -1.920 -31.984 1.00 93.88 227 GLN A CA 1
ATOM 1752 C C . GLN A 1 227 ? 12.164 -1.954 -33.488 1.00 93.88 227 GLN A C 1
ATOM 1754 O O . GLN A 1 227 ? 13.352 -1.876 -33.800 1.00 93.88 227 GLN A O 1
ATOM 1759 N N . PRO A 1 228 ? 11.212 -1.965 -34.448 1.00 94.94 228 PRO A N 1
ATOM 1760 C CA . PRO A 1 228 ? 11.556 -1.966 -35.872 1.00 94.94 228 PRO A CA 1
ATOM 1761 C C . PRO A 1 228 ? 12.280 -0.691 -36.326 1.00 94.94 228 PRO A C 1
ATOM 1763 O O . PRO A 1 228 ? 13.077 -0.748 -37.264 1.00 94.94 228 PRO A O 1
ATOM 1766 N N . ILE A 1 229 ? 12.037 0.453 -35.672 1.00 94.31 229 ILE A N 1
ATOM 1767 C CA . ILE A 1 229 ? 12.743 1.710 -35.954 1.00 94.31 229 ILE A CA 1
ATOM 1768 C C . ILE A 1 229 ? 14.193 1.593 -35.484 1.00 94.31 229 ILE A C 1
ATOM 1770 O O . ILE A 1 229 ? 15.107 1.933 -36.235 1.00 94.31 229 ILE A O 1
ATOM 1774 N N . ILE A 1 230 ? 14.416 1.058 -34.280 1.00 92.69 230 ILE A N 1
ATOM 1775 C CA . ILE A 1 230 ? 15.762 0.786 -33.758 1.00 92.69 230 ILE A CA 1
ATOM 1776 C C . ILE A 1 230 ? 16.494 -0.186 -34.690 1.00 92.69 230 ILE A C 1
ATOM 1778 O O . ILE A 1 230 ? 17.626 0.090 -35.088 1.00 92.69 230 ILE A O 1
ATOM 1782 N N . ASP A 1 231 ? 15.834 -1.259 -35.123 1.00 92.75 231 ASP A N 1
ATOM 1783 C CA . ASP A 1 231 ? 16.407 -2.244 -36.041 1.00 92.75 231 ASP A CA 1
ATOM 1784 C C . ASP A 1 231 ? 16.711 -1.634 -37.425 1.00 92.75 231 ASP A C 1
ATOM 1786 O O . ASP A 1 231 ? 17.698 -1.987 -38.077 1.00 92.75 231 ASP A O 1
ATOM 1790 N N . ALA A 1 232 ? 15.884 -0.700 -37.910 1.00 92.19 232 ALA A N 1
ATOM 1791 C CA . ALA A 1 232 ? 16.139 0.041 -39.145 1.00 92.19 232 ALA A CA 1
ATOM 1792 C C . ALA A 1 232 ? 17.329 1.004 -39.001 1.00 92.19 232 ALA A C 1
ATOM 1794 O O . ALA A 1 232 ? 18.190 1.040 -39.881 1.00 92.19 232 ALA A O 1
ATOM 1795 N N . ILE A 1 233 ? 17.428 1.729 -37.881 1.00 89.19 233 ILE A N 1
ATOM 1796 C CA . ILE A 1 233 ? 18.558 2.617 -37.576 1.00 89.19 233 ILE A CA 1
ATOM 1797 C C . ILE A 1 233 ? 19.853 1.808 -37.465 1.00 89.19 233 ILE A C 1
ATOM 1799 O O . ILE A 1 233 ? 20.866 2.207 -38.037 1.00 89.19 233 ILE A O 1
ATOM 1803 N N . GLN A 1 234 ? 19.835 0.659 -36.786 1.00 88.56 234 GLN A N 1
ATOM 1804 C CA . GLN A 1 234 ? 20.998 -0.223 -36.679 1.00 88.56 234 GLN A CA 1
ATOM 1805 C C . GLN A 1 234 ? 21.431 -0.761 -38.048 1.00 88.56 234 GLN A C 1
ATOM 1807 O O . GLN A 1 234 ? 22.610 -0.680 -38.389 1.00 88.56 234 GLN A O 1
ATOM 1812 N N . ARG A 1 235 ? 20.489 -1.231 -38.879 1.00 88.94 235 ARG A N 1
ATOM 1813 C CA . ARG A 1 235 ? 20.792 -1.666 -40.255 1.00 88.94 235 ARG A CA 1
ATOM 1814 C C . ARG A 1 235 ? 21.343 -0.532 -41.117 1.00 88.94 235 ARG A C 1
ATOM 1816 O O . ARG A 1 235 ? 22.255 -0.766 -41.907 1.00 88.94 235 ARG A O 1
ATOM 1823 N N . ASN A 1 236 ? 20.820 0.684 -40.969 1.00 90.62 236 ASN A N 1
ATOM 1824 C CA . ASN A 1 236 ? 21.317 1.844 -41.704 1.00 90.62 236 ASN A CA 1
ATOM 1825 C C . ASN A 1 236 ? 22.740 2.222 -41.264 1.00 90.62 236 ASN A C 1
ATOM 1827 O O . ASN A 1 236 ? 23.600 2.446 -42.112 1.00 90.62 236 ASN A O 1
ATOM 1831 N N . LYS A 1 237 ? 23.020 2.195 -39.953 1.00 87.12 237 LYS A N 1
ATOM 1832 C CA . LYS A 1 237 ? 24.375 2.394 -39.418 1.00 87.12 237 LYS A CA 1
ATOM 1833 C C . LYS A 1 237 ? 25.359 1.361 -39.972 1.00 87.12 237 LYS A C 1
ATOM 1835 O O . LYS A 1 237 ? 26.406 1.752 -40.468 1.00 87.12 237 LYS A O 1
ATOM 1840 N N . LEU A 1 238 ? 24.989 0.076 -40.004 1.00 85.62 238 LEU A N 1
ATOM 1841 C CA . LEU A 1 238 ? 25.835 -0.978 -40.585 1.00 85.62 238 LEU A CA 1
ATOM 1842 C C . LEU A 1 238 ? 26.118 -0.760 -42.078 1.00 85.62 238 LEU A C 1
ATOM 1844 O O . LEU A 1 238 ? 27.243 -0.965 -42.527 1.00 85.62 238 LEU A O 1
ATOM 1848 N N . ARG A 1 239 ? 25.116 -0.331 -42.858 1.00 89.62 239 ARG A N 1
ATOM 1849 C CA . ARG A 1 239 ? 25.308 -0.006 -44.281 1.00 89.62 239 ARG A CA 1
ATOM 1850 C C . ARG A 1 239 ? 26.235 1.189 -44.471 1.00 89.62 239 ARG A C 1
ATOM 1852 O O . ARG A 1 239 ? 27.057 1.161 -45.381 1.00 89.62 239 ARG A O 1
ATOM 1859 N N . HIS A 1 240 ? 26.103 2.213 -43.631 1.00 89.25 240 HIS A N 1
ATOM 1860 C CA . HIS A 1 240 ? 26.964 3.388 -43.682 1.00 89.25 240 HIS A CA 1
ATOM 1861 C C . HIS A 1 240 ? 28.411 3.036 -43.328 1.00 89.25 240 HIS A C 1
ATOM 1863 O O . HIS A 1 240 ? 29.304 3.353 -44.105 1.00 89.25 240 HIS A O 1
ATOM 1869 N N . ASP A 1 241 ? 28.636 2.296 -42.239 1.00 87.44 241 ASP A N 1
ATOM 1870 C CA . ASP A 1 241 ? 29.974 1.842 -41.841 1.00 87.44 241 ASP A CA 1
ATOM 1871 C C . ASP A 1 241 ? 30.615 0.974 -42.942 1.00 87.44 241 ASP A C 1
ATOM 1873 O O . ASP A 1 241 ? 31.774 1.175 -43.300 1.00 87.44 241 ASP A O 1
ATOM 1877 N N . PHE A 1 242 ? 29.845 0.071 -43.565 1.00 88.56 242 PHE A N 1
ATOM 1878 C CA . PHE A 1 242 ? 30.315 -0.729 -44.702 1.00 88.56 242 PHE A CA 1
ATOM 1879 C C . PHE A 1 242 ? 30.668 0.130 -45.928 1.00 88.56 242 PHE A C 1
ATOM 1881 O O . PHE A 1 242 ? 31.665 -0.124 -46.609 1.00 88.56 242 PHE A O 1
ATOM 1888 N N . LEU A 1 243 ? 29.874 1.163 -46.221 1.00 92.00 243 LEU A N 1
ATOM 1889 C CA . LEU A 1 243 ? 30.140 2.103 -47.312 1.00 92.00 243 LEU A CA 1
ATOM 1890 C C . LEU A 1 243 ? 31.415 2.914 -47.043 1.00 92.00 243 LEU A C 1
ATOM 1892 O O . LEU A 1 243 ? 32.252 3.072 -47.932 1.00 92.00 243 LEU A O 1
ATOM 1896 N N . VAL A 1 244 ? 31.606 3.376 -45.808 1.00 90.88 244 VAL A N 1
ATOM 1897 C CA . VAL A 1 244 ? 32.821 4.086 -45.398 1.00 90.88 244 VAL A CA 1
ATOM 1898 C C . VAL A 1 244 ? 34.038 3.167 -45.533 1.00 90.88 244 VAL A C 1
ATOM 1900 O O . VAL A 1 244 ? 34.998 3.542 -46.204 1.00 90.88 244 VAL A O 1
ATOM 1903 N N . ASP A 1 245 ? 33.987 1.937 -45.017 1.00 90.69 245 ASP A N 1
ATOM 1904 C CA . ASP A 1 245 ? 35.098 0.981 -45.116 1.00 90.69 245 ASP A CA 1
ATOM 1905 C C . ASP A 1 245 ? 35.434 0.602 -46.570 1.00 90.69 245 ASP A C 1
ATOM 1907 O O . ASP A 1 245 ? 36.610 0.547 -46.945 1.00 90.69 245 ASP A O 1
ATOM 1911 N N . THR A 1 246 ? 34.424 0.385 -47.419 1.00 92.69 246 THR A N 1
ATOM 1912 C CA . THR A 1 246 ? 34.638 0.108 -48.851 1.00 92.69 246 THR A CA 1
ATOM 1913 C C . THR A 1 246 ? 35.216 1.316 -49.589 1.00 92.69 246 THR A C 1
ATOM 1915 O O . THR A 1 246 ? 36.124 1.142 -50.402 1.00 92.69 246 THR A O 1
ATOM 1918 N N . SER A 1 247 ? 34.780 2.541 -49.273 1.00 94.06 247 SER A N 1
ATOM 1919 C CA . SER A 1 247 ? 35.357 3.756 -49.863 1.00 94.06 247 SER A CA 1
ATOM 1920 C C . SER A 1 247 ? 36.821 3.968 -49.452 1.00 94.06 247 SER A C 1
ATOM 1922 O O . SER A 1 247 ? 37.654 4.263 -50.310 1.00 94.06 247 SER A O 1
ATOM 1924 N N . ILE A 1 248 ? 37.171 3.722 -48.181 1.00 93.00 248 ILE A N 1
ATOM 1925 C CA . ILE A 1 248 ? 38.558 3.771 -47.689 1.00 93.00 248 ILE A CA 1
ATOM 1926 C C . ILE A 1 248 ? 39.410 2.721 -48.407 1.00 93.00 248 ILE A C 1
ATOM 1928 O O . ILE A 1 248 ? 40.535 3.015 -48.812 1.00 93.00 24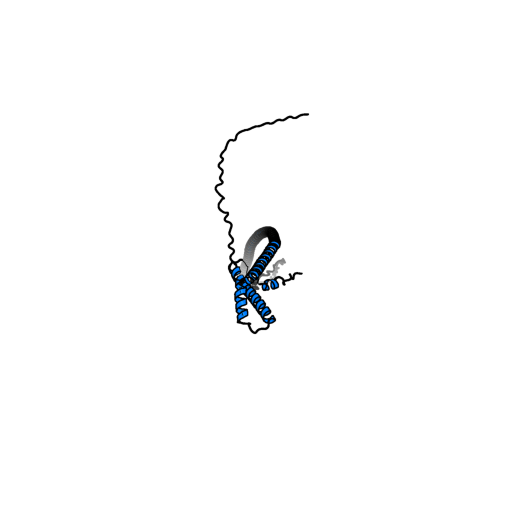8 ILE A O 1
ATOM 1932 N N . LEU A 1 249 ? 38.880 1.510 -48.604 1.00 92.88 249 LEU A N 1
ATOM 1933 C CA . LEU A 1 249 ? 39.575 0.446 -49.323 1.00 92.88 249 LEU A CA 1
ATOM 1934 C C . LEU A 1 249 ? 39.846 0.841 -50.782 1.00 92.88 249 LEU A C 1
ATOM 1936 O O . LEU A 1 249 ? 40.996 0.773 -51.215 1.00 92.88 249 LEU A O 1
ATOM 1940 N N . ILE A 1 250 ? 38.838 1.321 -51.518 1.00 94.44 250 ILE A N 1
ATOM 1941 C CA . ILE A 1 250 ? 39.000 1.768 -52.913 1.00 94.44 250 ILE A CA 1
ATOM 1942 C C . ILE A 1 250 ? 40.017 2.912 -52.995 1.00 94.44 250 ILE A C 1
ATOM 1944 O O . ILE A 1 250 ? 40.927 2.866 -53.825 1.00 94.44 250 ILE A O 1
ATOM 1948 N N . LEU A 1 251 ? 39.918 3.899 -52.100 1.00 94.25 251 LEU A N 1
ATOM 1949 C CA . LEU A 1 251 ? 40.842 5.029 -52.042 1.00 94.25 251 LEU A CA 1
ATOM 1950 C C . LEU A 1 251 ? 42.277 4.578 -51.733 1.00 94.25 251 LEU A C 1
ATOM 1952 O O . LEU A 1 251 ? 43.221 5.051 -52.361 1.00 94.25 251 LEU A O 1
ATOM 1956 N N . SER A 1 252 ? 42.456 3.627 -50.812 1.00 92.75 252 SER A N 1
ATOM 1957 C CA . SER A 1 252 ? 43.776 3.084 -50.468 1.00 92.75 252 SER A CA 1
ATOM 1958 C C . SER A 1 252 ? 44.418 2.338 -51.643 1.00 92.75 252 SER A C 1
ATOM 1960 O O . SER A 1 252 ? 45.606 2.523 -51.916 1.00 92.75 252 SER A O 1
ATOM 1962 N N . ILE A 1 253 ? 43.629 1.562 -52.397 1.00 92.25 253 ILE A N 1
ATOM 1963 C CA . ILE A 1 253 ? 44.086 0.879 -53.611 1.00 92.25 253 ILE A CA 1
ATOM 1964 C C . ILE A 1 253 ? 44.459 1.913 -54.673 1.00 92.25 253 ILE A C 1
ATOM 1966 O O . ILE A 1 253 ? 45.546 1.814 -55.246 1.00 92.25 253 ILE A O 1
ATOM 1970 N N . TYR A 1 254 ? 43.613 2.924 -54.886 1.00 94.69 254 TYR A N 1
ATOM 1971 C CA . TYR A 1 254 ? 43.857 4.003 -55.840 1.00 94.69 254 TYR A CA 1
ATOM 1972 C C . TYR A 1 254 ? 45.169 4.741 -55.537 1.00 94.69 254 TYR A C 1
ATOM 1974 O O . TYR A 1 254 ? 46.047 4.788 -56.395 1.00 94.69 254 TYR A O 1
ATOM 1982 N N . ILE A 1 255 ? 45.358 5.206 -54.294 1.00 92.50 255 ILE A N 1
ATOM 1983 C CA . ILE A 1 255 ? 46.574 5.914 -53.853 1.00 92.50 255 ILE A CA 1
ATOM 1984 C C . ILE A 1 255 ? 47.820 5.027 -53.973 1.00 92.50 255 ILE A C 1
ATOM 1986 O O . ILE A 1 255 ? 48.886 5.495 -54.374 1.00 92.50 255 ILE A O 1
ATOM 1990 N N . SER A 1 256 ? 47.707 3.734 -53.658 1.00 88.81 256 SER A N 1
ATOM 1991 C CA . SER A 1 256 ? 48.831 2.795 -53.790 1.00 88.81 256 SER A CA 1
ATOM 1992 C C . SER A 1 256 ? 49.246 2.538 -55.241 1.00 88.81 256 SER A C 1
ATOM 1994 O O . SER A 1 256 ? 50.359 2.072 -55.493 1.00 88.81 256 SER A O 1
ATOM 1996 N N . ASN A 1 257 ? 48.341 2.790 -56.191 1.00 89.62 257 ASN A N 1
ATOM 1997 C CA . ASN A 1 257 ? 48.587 2.636 -57.617 1.00 89.62 257 ASN A CA 1
ATOM 1998 C C . ASN A 1 257 ? 49.107 3.921 -58.271 1.00 89.62 257 ASN A C 1
ATOM 2000 O O . ASN A 1 257 ? 49.461 3.907 -59.446 1.00 89.62 257 ASN A O 1
ATOM 2004 N N . THR A 1 258 ? 49.164 5.026 -57.531 1.00 92.25 258 THR A N 1
ATOM 2005 C CA . THR A 1 258 ? 49.721 6.283 -58.019 1.00 92.25 258 THR A CA 1
ATOM 2006 C C . THR A 1 258 ? 51.246 6.190 -58.115 1.00 92.25 258 THR A C 1
ATOM 2008 O O . THR A 1 258 ? 51.911 5.572 -57.275 1.00 92.25 258 THR A O 1
ATOM 2011 N N . PHE A 1 259 ? 51.826 6.885 -59.099 1.00 86.06 259 PHE A N 1
ATOM 2012 C CA . PHE A 1 259 ? 53.276 6.951 -59.331 1.00 86.06 259 PHE A CA 1
ATOM 2013 C C . PHE A 1 259 ? 54.095 7.319 -58.081 1.00 86.06 259 PHE A C 1
ATOM 2015 O O . PHE A 1 259 ? 55.228 6.864 -57.939 1.00 86.06 259 PHE A O 1
ATOM 2022 N N . LEU A 1 260 ? 53.509 8.079 -57.150 1.00 83.69 260 LEU A N 1
ATOM 2023 C CA . LEU A 1 260 ? 54.113 8.477 -55.873 1.00 83.69 260 LEU A CA 1
ATOM 2024 C C . LEU A 1 260 ? 54.577 7.297 -55.011 1.00 83.69 260 LEU A C 1
ATOM 2026 O O . LEU A 1 260 ? 55.610 7.397 -54.358 1.00 83.69 260 LEU A O 1
ATOM 2030 N N . VAL A 1 261 ? 53.835 6.189 -55.003 1.00 85.25 261 VAL A N 1
ATOM 2031 C CA . VAL A 1 261 ? 54.194 4.991 -54.226 1.00 85.25 261 VAL A CA 1
ATOM 2032 C C . VAL A 1 261 ? 54.999 4.023 -55.084 1.00 85.25 261 VAL A C 1
ATOM 2034 O O . VAL A 1 261 ? 55.956 3.404 -54.618 1.00 85.25 261 VAL A O 1
ATOM 2037 N N . GLU A 1 262 ? 54.638 3.902 -56.360 1.00 87.44 262 GLU A N 1
ATOM 2038 C CA . GLU A 1 262 ? 55.261 2.937 -57.258 1.00 87.44 262 GLU A CA 1
ATOM 2039 C C . GLU A 1 262 ? 56.716 3.282 -57.594 1.00 87.44 262 GLU A C 1
ATOM 2041 O O . GLU A 1 262 ? 57.563 2.387 -57.623 1.00 87.44 262 GLU A O 1
ATOM 2046 N N . TYR A 1 263 ? 57.029 4.562 -57.797 1.00 89.81 263 TYR A N 1
ATOM 2047 C CA . TYR A 1 263 ? 58.370 5.018 -58.149 1.00 89.81 263 TYR A CA 1
ATOM 2048 C C . TYR A 1 263 ? 59.428 4.718 -57.067 1.00 89.81 263 TYR A C 1
ATOM 2050 O O . TYR A 1 263 ? 60.410 4.035 -57.382 1.00 89.81 263 TYR A O 1
ATOM 2058 N N . PRO A 1 264 ? 59.258 5.122 -55.789 1.00 87.25 264 PRO A N 1
ATOM 2059 C CA . PRO A 1 264 ? 60.225 4.794 -54.742 1.00 87.25 264 PRO A CA 1
ATOM 2060 C C . PRO A 1 264 ? 60.297 3.288 -54.475 1.00 87.25 264 PRO A C 1
ATOM 2062 O O . PRO A 1 264 ? 61.383 2.772 -54.224 1.00 87.25 264 PRO A O 1
ATOM 2065 N N . LEU A 1 265 ? 59.184 2.553 -54.600 1.00 86.50 265 LEU A N 1
ATOM 2066 C CA . LEU A 1 265 ? 59.188 1.094 -54.470 1.00 86.50 265 LEU A CA 1
ATOM 2067 C C . LEU A 1 265 ? 59.994 0.427 -55.595 1.00 86.50 265 LEU A C 1
ATOM 2069 O O . LEU A 1 265 ? 60.719 -0.543 -55.362 1.00 86.50 265 LEU A O 1
ATOM 2073 N N . HIS A 1 266 ? 59.890 0.950 -56.819 1.00 87.81 266 HIS A N 1
ATOM 2074 C CA . HIS A 1 266 ? 60.655 0.470 -57.962 1.00 87.81 266 HIS A CA 1
ATOM 2075 C C . HIS A 1 266 ? 62.151 0.736 -57.783 1.00 87.81 266 HIS A C 1
ATOM 2077 O O . HIS A 1 266 ? 62.955 -0.169 -58.011 1.00 87.81 266 HIS A O 1
ATOM 2083 N N . MET A 1 267 ? 62.512 1.930 -57.305 1.00 88.88 267 MET A N 1
ATOM 2084 C CA . MET A 1 267 ? 63.898 2.301 -57.011 1.00 88.88 267 MET A CA 1
ATOM 2085 C C . MET A 1 267 ? 64.479 1.468 -55.863 1.00 88.88 267 MET A C 1
ATOM 2087 O O . MET A 1 267 ? 65.525 0.841 -56.028 1.00 88.88 267 MET A O 1
ATOM 2091 N N . ALA A 1 268 ? 63.764 1.340 -54.742 1.00 88.31 268 ALA A N 1
ATOM 2092 C CA . ALA A 1 268 ? 64.179 0.501 -53.617 1.00 88.31 268 ALA A CA 1
ATOM 2093 C C . ALA A 1 268 ? 64.330 -0.971 -54.034 1.00 88.31 268 ALA A C 1
ATOM 2095 O O . ALA A 1 268 ? 65.325 -1.617 -53.710 1.00 88.31 268 ALA A O 1
ATOM 2096 N N . GLY A 1 269 ? 63.391 -1.496 -54.827 1.00 86.50 269 GLY A N 1
ATOM 2097 C CA . GLY A 1 269 ? 63.462 -2.854 -55.361 1.00 86.50 269 GLY A CA 1
ATOM 2098 C C . GLY A 1 269 ? 64.581 -3.062 -56.388 1.00 86.50 269 GLY A C 1
ATOM 2099 O O . GLY A 1 269 ? 65.058 -4.185 -56.542 1.00 86.50 269 GLY A O 1
ATOM 2100 N N . GLN A 1 270 ? 65.007 -2.021 -57.109 1.00 86.44 270 GLN A N 1
ATOM 2101 C CA . GLN A 1 270 ? 66.178 -2.074 -57.991 1.00 86.44 270 GLN A CA 1
ATOM 2102 C C . GLN A 1 270 ? 67.493 -2.068 -57.210 1.00 86.44 270 GLN A C 1
ATOM 2104 O O . GLN A 1 270 ? 68.433 -2.733 -57.637 1.00 86.44 270 GLN A O 1
ATOM 2109 N N . VAL A 1 271 ? 67.558 -1.360 -56.080 1.00 87.31 271 VAL A N 1
ATOM 2110 C CA . VAL A 1 271 ? 68.770 -1.266 -55.254 1.00 87.31 271 VAL A CA 1
ATOM 2111 C C . VAL A 1 271 ? 68.941 -2.501 -54.366 1.00 87.31 271 VAL A C 1
ATOM 2113 O O . VAL A 1 271 ? 70.003 -3.116 -54.394 1.00 87.31 271 VAL A O 1
ATOM 2116 N N . LEU A 1 272 ? 67.901 -2.924 -53.636 1.00 83.12 272 LEU A N 1
ATOM 2117 C CA . LEU A 1 272 ? 68.006 -4.034 -52.676 1.00 83.12 272 LEU A CA 1
ATOM 2118 C C . LEU A 1 272 ? 68.041 -5.429 -53.319 1.00 83.12 272 LEU A C 1
ATOM 2120 O O . LEU A 1 272 ? 68.575 -6.358 -52.724 1.00 83.12 272 LEU A O 1
ATOM 2124 N N . MET A 1 273 ? 67.433 -5.620 -54.496 1.00 78.81 273 MET A N 1
ATOM 2125 C CA . MET A 1 273 ? 67.172 -6.964 -55.041 1.00 78.81 273 MET A CA 1
ATOM 2126 C C . MET A 1 273 ? 67.901 -7.275 -56.354 1.00 78.81 273 MET A C 1
ATOM 2128 O O . MET A 1 273 ? 67.417 -8.100 -57.131 1.00 78.81 273 MET A O 1
ATOM 2132 N N . LYS A 1 274 ? 69.075 -6.676 -56.613 1.00 80.12 274 LYS A N 1
ATOM 2133 C CA . LYS A 1 274 ? 69.876 -6.970 -57.826 1.00 80.12 274 LYS A CA 1
ATOM 2134 C C . LYS A 1 274 ? 70.211 -8.459 -58.006 1.00 80.12 274 LYS A C 1
ATOM 2136 O O . LYS A 1 274 ? 70.338 -8.900 -59.142 1.00 80.12 274 LYS A O 1
ATOM 2141 N N . GLN A 1 275 ? 70.318 -9.225 -56.918 1.00 81.12 275 GLN A N 1
ATOM 2142 C CA . GLN A 1 275 ? 70.741 -10.635 -56.938 1.00 81.12 275 GLN A CA 1
ATOM 2143 C C . GLN A 1 275 ? 69.599 -11.647 -56.721 1.00 81.12 275 GLN A C 1
ATOM 2145 O O . GLN A 1 275 ? 69.830 -12.854 -56.752 1.00 81.12 275 GLN A O 1
ATOM 2150 N N . ALA A 1 276 ? 68.359 -11.197 -56.502 1.00 82.44 276 ALA A N 1
ATOM 2151 C CA . ALA A 1 276 ? 67.244 -12.105 -56.232 1.00 82.44 276 ALA A CA 1
ATOM 2152 C C . ALA A 1 276 ? 66.626 -12.667 -57.533 1.00 82.44 276 ALA A C 1
ATOM 2154 O O . ALA A 1 276 ? 66.474 -11.935 -58.516 1.00 82.44 276 ALA A O 1
ATOM 2155 N N . PRO A 1 277 ? 66.187 -13.940 -57.555 1.00 85.25 277 PRO A N 1
ATOM 2156 C CA . PRO A 1 277 ? 65.558 -14.540 -58.729 1.00 85.25 277 PRO A CA 1
ATOM 2157 C C . PRO A 1 277 ? 64.242 -13.831 -59.109 1.00 85.25 277 PRO A C 1
ATOM 2159 O O . PRO A 1 277 ? 63.442 -13.451 -58.248 1.00 85.25 277 PRO A O 1
ATOM 2162 N N . LYS A 1 278 ? 63.990 -13.695 -60.423 1.00 83.44 278 LYS A N 1
ATOM 2163 C CA . LYS A 1 278 ? 62.844 -12.972 -61.025 1.00 83.44 278 LYS A CA 1
ATOM 2164 C C . LYS A 1 278 ? 61.470 -13.224 -60.359 1.00 83.44 278 LYS A C 1
ATOM 2166 O O . LYS A 1 278 ? 60.770 -12.235 -60.126 1.00 83.44 278 LYS A O 1
ATOM 2171 N N . PRO A 1 279 ? 61.049 -14.466 -60.027 1.00 84.31 279 PRO A N 1
ATOM 2172 C CA . PRO A 1 279 ? 59.745 -14.697 -59.394 1.00 84.31 279 PRO A CA 1
ATOM 2173 C C . PRO A 1 279 ? 59.658 -14.131 -57.969 1.00 84.31 279 PRO A C 1
ATOM 2175 O O . PRO A 1 279 ? 58.644 -13.527 -57.618 1.00 84.31 279 PRO A O 1
ATOM 2178 N N . ARG A 1 280 ? 60.735 -14.225 -57.171 1.00 85.25 280 ARG A N 1
ATOM 2179 C CA . ARG A 1 280 ? 60.764 -13.674 -55.803 1.00 85.25 280 ARG A CA 1
ATOM 2180 C C . ARG A 1 280 ? 60.627 -12.155 -55.811 1.00 85.25 280 ARG A C 1
ATOM 2182 O O . ARG A 1 280 ? 59.904 -11.618 -54.984 1.00 85.25 280 ARG A O 1
ATOM 2189 N N . ARG A 1 281 ? 61.236 -11.472 -56.787 1.00 83.25 281 ARG A N 1
ATOM 2190 C CA . ARG A 1 281 ? 61.144 -10.009 -56.932 1.00 83.25 281 ARG A CA 1
ATOM 2191 C C . ARG A 1 281 ? 59.723 -9.518 -57.242 1.00 83.25 281 ARG A C 1
ATOM 2193 O O . ARG A 1 281 ? 59.336 -8.440 -56.801 1.00 83.25 281 ARG A O 1
ATOM 2200 N N . ARG A 1 282 ? 58.934 -10.291 -58.001 1.00 84.62 282 ARG A N 1
ATOM 2201 C CA . ARG A 1 282 ? 57.521 -9.961 -58.271 1.00 84.62 282 ARG A CA 1
ATOM 2202 C C . ARG A 1 282 ? 56.665 -10.140 -57.020 1.00 84.62 282 ARG A C 1
ATOM 2204 O O . ARG A 1 282 ? 55.886 -9.247 -56.698 1.00 84.62 282 ARG A O 1
ATOM 2211 N N . PHE A 1 283 ? 56.869 -11.241 -56.297 1.00 90.69 283 PHE A N 1
ATOM 2212 C CA . PHE A 1 283 ? 56.168 -11.509 -55.044 1.00 90.69 283 PHE A CA 1
ATOM 2213 C C . PHE A 1 283 ? 56.472 -10.450 -53.980 1.00 90.69 283 PHE A C 1
ATOM 2215 O O . PHE A 1 283 ? 55.550 -9.886 -53.407 1.00 90.69 283 PHE A O 1
ATOM 2222 N N . THR A 1 284 ? 57.744 -10.109 -53.756 1.00 88.62 284 THR A N 1
ATOM 2223 C CA . THR A 1 284 ? 58.127 -9.106 -52.749 1.00 88.62 284 THR A CA 1
ATOM 2224 C C . THR A 1 284 ? 57.603 -7.714 -53.090 1.00 88.62 284 THR A C 1
ATOM 2226 O O . THR A 1 284 ? 57.180 -6.994 -52.192 1.00 88.62 284 THR A O 1
ATOM 2229 N N . ARG A 1 285 ? 57.545 -7.346 -54.378 1.00 85.94 285 ARG A N 1
ATOM 2230 C CA . ARG A 1 285 ? 56.920 -6.090 -54.824 1.00 85.94 285 ARG A CA 1
ATOM 2231 C C . ARG A 1 285 ? 55.414 -6.076 -54.558 1.00 85.94 285 ARG A C 1
ATOM 2233 O O . ARG A 1 285 ? 54.901 -5.075 -54.067 1.00 85.94 285 ARG A O 1
ATOM 2240 N N . GLN A 1 286 ? 54.709 -7.167 -54.860 1.00 89.06 286 GLN A N 1
ATOM 2241 C CA . GLN A 1 286 ? 53.274 -7.286 -54.577 1.00 89.06 286 GLN A CA 1
ATOM 2242 C C . GLN A 1 286 ? 52.994 -7.300 -53.070 1.00 89.06 286 GLN A C 1
ATOM 2244 O O . GLN A 1 286 ? 52.093 -6.599 -52.619 1.00 89.06 286 GLN A O 1
ATOM 2249 N N . ALA A 1 287 ? 53.807 -8.012 -52.288 1.00 92.25 287 ALA A N 1
ATOM 2250 C CA . ALA A 1 287 ? 53.718 -8.045 -50.833 1.00 92.25 287 ALA A CA 1
ATOM 2251 C C . ALA A 1 287 ? 53.973 -6.661 -50.221 1.00 92.25 287 ALA A C 1
ATOM 2253 O O . ALA A 1 287 ? 53.213 -6.225 -49.363 1.00 92.25 287 ALA A O 1
ATOM 2254 N N . ALA A 1 288 ? 54.982 -5.929 -50.702 1.00 91.00 288 ALA A N 1
ATOM 2255 C CA . ALA A 1 288 ? 55.250 -4.572 -50.243 1.00 91.00 288 ALA A CA 1
ATOM 2256 C C . ALA A 1 288 ? 54.114 -3.605 -50.617 1.00 91.00 288 ALA A C 1
ATOM 2258 O O . ALA A 1 288 ? 53.715 -2.791 -49.788 1.00 91.00 288 ALA A O 1
ATOM 2259 N N . LYS A 1 289 ? 53.529 -3.730 -51.818 1.00 90.44 289 LYS A N 1
ATOM 2260 C CA . LYS A 1 289 ? 52.347 -2.945 -52.213 1.00 90.44 289 LYS A CA 1
ATOM 2261 C C . LYS A 1 289 ? 51.143 -3.258 -51.319 1.00 90.44 289 LYS A C 1
ATOM 2263 O O . LYS A 1 289 ? 50.510 -2.333 -50.821 1.00 90.44 289 LYS A O 1
ATOM 2268 N N . ALA A 1 290 ? 50.869 -4.535 -51.053 1.00 91.69 290 ALA A N 1
ATOM 2269 C CA . ALA A 1 290 ? 49.808 -4.956 -50.138 1.00 91.69 290 ALA A CA 1
ATOM 2270 C C . ALA A 1 290 ? 50.046 -4.448 -48.704 1.00 91.69 290 ALA A C 1
ATOM 2272 O O . ALA A 1 290 ? 49.116 -3.975 -48.055 1.00 91.69 290 ALA A O 1
ATOM 2273 N N . PHE A 1 291 ? 51.294 -4.474 -48.230 1.00 93.50 291 PHE A N 1
ATOM 2274 C CA . PHE A 1 291 ? 51.666 -3.951 -46.917 1.00 93.50 291 PHE A CA 1
ATOM 2275 C C . PHE A 1 291 ? 51.468 -2.432 -46.820 1.00 93.50 291 PHE A C 1
ATOM 2277 O O . PHE A 1 291 ? 50.948 -1.939 -45.822 1.00 93.50 291 PHE A O 1
ATOM 2284 N N . ILE A 1 292 ? 51.813 -1.685 -47.872 1.00 92.12 292 ILE A N 1
ATOM 2285 C CA . ILE A 1 292 ? 51.576 -0.237 -47.941 1.00 92.12 292 ILE A CA 1
ATOM 2286 C C . ILE A 1 292 ? 50.075 0.072 -47.946 1.00 92.12 292 ILE A C 1
ATOM 2288 O O . ILE A 1 292 ? 49.643 0.940 -47.190 1.00 92.12 292 ILE A O 1
ATOM 2292 N N . VAL A 1 293 ? 49.271 -0.659 -48.730 1.00 92.00 293 VAL A N 1
ATOM 2293 C CA . VAL A 1 293 ? 47.799 -0.543 -48.715 1.00 92.00 293 VAL A CA 1
ATO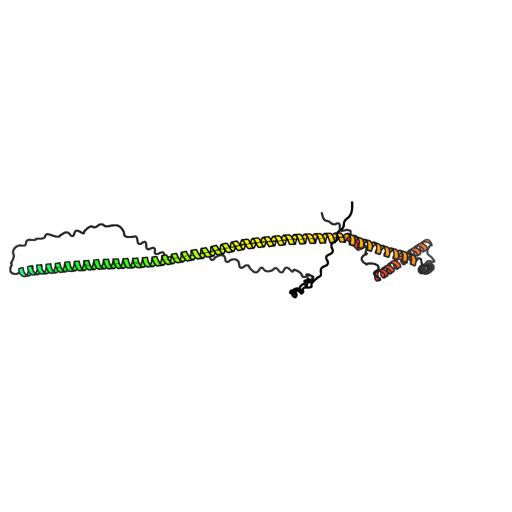M 2294 C C . VAL A 1 293 ? 47.255 -0.798 -47.311 1.00 92.00 293 VAL A C 1
ATOM 2296 O O . VAL A 1 293 ? 46.438 -0.024 -46.819 1.00 92.00 293 VAL A O 1
ATOM 2299 N N . TRP A 1 294 ? 47.749 -1.833 -46.632 1.00 92.44 294 TRP A N 1
ATOM 2300 C CA . TRP A 1 294 ? 47.341 -2.158 -45.268 1.00 92.44 294 TRP A CA 1
ATOM 2301 C C . TRP A 1 294 ? 47.681 -1.043 -44.262 1.00 92.44 294 TRP A C 1
ATOM 2303 O O . TRP A 1 294 ? 46.828 -0.658 -43.460 1.00 92.44 294 TRP A O 1
ATOM 2313 N N . LEU A 1 295 ? 48.887 -0.465 -44.328 1.00 93.31 295 LEU A N 1
ATOM 2314 C CA . LEU A 1 295 ? 49.277 0.665 -43.475 1.00 93.31 295 LEU A CA 1
ATOM 2315 C C . LEU A 1 295 ? 48.449 1.927 -43.758 1.00 93.31 295 LEU A C 1
ATOM 2317 O O . LEU A 1 295 ? 48.011 2.592 -42.816 1.00 93.31 295 LEU A O 1
ATOM 2321 N N . LEU A 1 296 ? 48.205 2.236 -45.035 1.00 91.19 296 LEU A N 1
ATOM 2322 C CA . LEU A 1 296 ? 47.338 3.339 -45.459 1.00 91.19 296 LEU A CA 1
ATOM 2323 C C . LEU A 1 296 ? 45.920 3.153 -44.927 1.00 91.19 296 LEU A C 1
ATOM 2325 O O . LEU A 1 296 ? 45.370 4.081 -44.343 1.00 91.19 296 LEU A O 1
ATOM 2329 N N . MET A 1 297 ? 45.357 1.952 -45.059 1.00 91.38 297 MET A N 1
ATOM 2330 C CA . MET A 1 297 ? 44.030 1.626 -44.541 1.00 91.38 297 MET A CA 1
ATOM 2331 C C . MET A 1 297 ? 43.964 1.813 -43.019 1.00 91.38 297 MET A C 1
ATOM 2333 O O . MET A 1 297 ? 43.006 2.401 -42.519 1.00 91.38 297 MET A O 1
ATOM 2337 N N . LYS A 1 298 ? 45.002 1.396 -42.277 1.00 91.12 298 LYS A N 1
ATOM 2338 C CA . LYS A 1 298 ? 45.083 1.607 -40.822 1.00 91.12 298 LYS A CA 1
ATOM 2339 C C . LYS A 1 298 ? 45.104 3.098 -40.461 1.00 91.12 298 LYS A C 1
ATOM 2341 O O . LYS A 1 298 ? 44.362 3.515 -39.575 1.00 91.12 298 LYS A O 1
ATOM 2346 N N . LYS A 1 299 ? 45.910 3.903 -41.161 1.00 93.00 299 LYS A N 1
ATOM 2347 C CA . LYS A 1 299 ? 46.038 5.345 -40.898 1.00 93.00 299 LYS A CA 1
ATOM 2348 C C . LYS A 1 299 ? 44.796 6.137 -41.304 1.00 93.00 299 LYS A C 1
ATOM 2350 O O . LYS A 1 299 ? 44.314 6.930 -40.506 1.00 93.00 299 LYS A O 1
ATOM 2355 N N . LEU A 1 300 ? 44.230 5.868 -42.480 1.00 91.00 300 LEU A N 1
ATOM 2356 C CA . LEU A 1 300 ? 42.969 6.468 -42.931 1.00 91.00 300 LEU A CA 1
ATOM 2357 C C . LEU A 1 300 ? 41.831 6.148 -41.960 1.00 91.00 300 LEU A C 1
ATOM 2359 O O . LEU A 1 300 ? 41.060 7.035 -41.617 1.00 91.00 300 LEU A O 1
ATOM 2363 N N . ARG A 1 301 ? 41.760 4.914 -41.449 1.00 89.19 301 ARG A N 1
ATOM 2364 C CA . ARG A 1 301 ? 40.766 4.531 -40.441 1.00 89.19 301 ARG A CA 1
ATOM 2365 C C . ARG A 1 301 ? 40.945 5.291 -39.122 1.00 89.19 301 ARG A C 1
ATOM 2367 O O . ARG A 1 301 ? 39.951 5.738 -38.561 1.00 89.19 301 ARG A O 1
ATOM 2374 N N . GLU A 1 302 ? 42.176 5.466 -38.635 1.00 90.88 302 GLU A N 1
ATOM 2375 C CA . GLU A 1 302 ? 42.467 6.307 -37.456 1.00 90.88 302 GLU A CA 1
ATOM 2376 C C . GLU A 1 302 ? 42.013 7.761 -37.682 1.00 90.88 302 GLU A C 1
ATOM 2378 O O . GLU A 1 302 ? 41.353 8.345 -36.823 1.00 90.88 302 GLU A O 1
ATOM 2383 N N . THR A 1 303 ? 42.287 8.325 -38.861 1.00 91.25 303 THR A N 1
ATOM 2384 C CA . THR A 1 303 ? 41.881 9.689 -39.223 1.00 91.25 303 THR A CA 1
ATOM 2385 C C . THR A 1 303 ? 40.360 9.838 -39.329 1.00 91.25 303 THR A C 1
ATOM 2387 O O . THR A 1 303 ? 39.797 10.759 -38.746 1.00 91.25 303 THR A O 1
ATOM 2390 N N . VAL A 1 304 ? 39.673 8.921 -40.016 1.00 88.88 304 VAL A N 1
ATOM 2391 C CA . VAL A 1 304 ? 38.207 8.945 -40.184 1.00 88.88 304 VAL A CA 1
ATOM 2392 C C . VAL A 1 304 ? 37.484 8.792 -38.839 1.00 88.88 304 VAL A C 1
ATOM 2394 O O . VAL A 1 304 ? 36.462 9.445 -38.624 1.00 88.88 304 VAL A O 1
ATOM 2397 N N . ARG A 1 305 ? 38.038 8.010 -37.899 1.00 85.56 305 ARG A N 1
ATOM 2398 C CA . ARG A 1 305 ? 37.555 7.962 -36.505 1.00 85.56 305 ARG A CA 1
ATOM 2399 C C . ARG A 1 305 ? 37.690 9.312 -35.806 1.00 85.56 305 ARG A C 1
ATOM 2401 O O . ARG A 1 305 ? 36.749 9.741 -35.151 1.00 85.56 305 ARG A O 1
ATOM 2408 N N . GLY A 1 306 ? 38.816 10.003 -35.991 1.00 87.81 306 GLY A N 1
ATOM 2409 C CA . GLY A 1 306 ? 39.035 11.345 -35.440 1.00 87.81 306 GLY A CA 1
ATOM 2410 C C . GLY A 1 306 ? 38.029 12.392 -35.935 1.00 87.81 306 GLY A C 1
ATOM 2411 O O . GLY A 1 306 ? 37.697 13.312 -35.197 1.00 87.81 306 GLY A O 1
ATOM 2412 N N . TYR A 1 307 ? 37.491 12.221 -37.147 1.00 89.44 307 TYR A N 1
ATOM 2413 C CA . TYR A 1 307 ? 36.441 13.083 -37.704 1.00 89.44 307 TYR A CA 1
ATOM 2414 C C . TYR A 1 307 ? 35.012 12.685 -37.296 1.00 89.44 307 TYR A C 1
ATOM 2416 O O . TYR A 1 307 ? 34.063 13.352 -37.697 1.00 89.44 307 TYR A O 1
ATOM 2424 N N . GLY A 1 308 ? 34.827 11.602 -36.531 1.00 81.69 308 GLY A N 1
ATOM 2425 C CA . GLY A 1 308 ? 33.500 11.130 -36.114 1.00 81.69 308 GLY A CA 1
ATOM 2426 C C . GLY A 1 308 ? 32.650 10.542 -37.248 1.00 81.69 308 GLY A C 1
ATOM 2427 O O . GLY A 1 308 ? 31.466 10.280 -37.057 1.00 81.69 308 GLY A O 1
ATOM 2428 N N . LEU A 1 309 ? 33.245 10.307 -38.422 1.00 80.00 309 LEU A N 1
ATOM 2429 C CA . LEU A 1 309 ? 32.574 9.701 -39.577 1.00 80.00 309 LEU A CA 1
ATOM 2430 C C . LEU A 1 309 ? 32.460 8.173 -39.461 1.00 80.00 309 LEU A C 1
ATOM 2432 O O . LEU A 1 309 ? 31.752 7.547 -40.241 1.00 80.00 309 LEU A O 1
ATOM 2436 N N . HIS A 1 310 ? 33.149 7.569 -38.490 1.00 75.31 310 HIS A N 1
ATOM 2437 C CA . HIS A 1 310 ? 33.086 6.140 -38.211 1.00 75.31 310 HIS A CA 1
ATOM 2438 C C . HIS A 1 310 ? 32.842 5.929 -36.717 1.00 75.31 310 HIS A C 1
ATOM 2440 O O . HIS A 1 310 ? 33.675 6.298 -35.890 1.00 75.31 310 HIS A O 1
ATOM 2446 N N . ASN A 1 311 ? 31.713 5.314 -36.361 1.00 69.50 311 ASN A N 1
A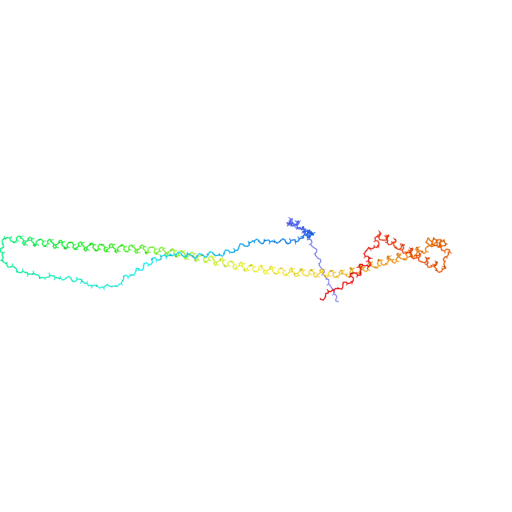TOM 2447 C CA . ASN A 1 311 ? 31.417 5.001 -34.964 1.00 69.50 311 ASN A CA 1
ATOM 2448 C C . ASN A 1 311 ? 32.336 3.870 -34.471 1.00 69.50 311 ASN A C 1
ATOM 2450 O O . ASN A 1 311 ? 32.554 2.880 -35.170 1.00 69.50 311 ASN A O 1
ATOM 2454 N N . GLU A 1 312 ? 32.855 3.980 -33.245 1.00 65.38 312 GLU A N 1
ATOM 2455 C CA . GLU A 1 312 ? 33.683 2.935 -32.608 1.00 65.38 312 GLU A CA 1
ATOM 2456 C C . GLU A 1 312 ? 32.899 1.662 -32.237 1.00 65.38 312 GLU A C 1
ATOM 2458 O O . GLU A 1 312 ? 33.484 0.649 -31.856 1.00 65.38 312 GLU A O 1
ATOM 2463 N N . LEU A 1 313 ? 31.571 1.677 -32.385 1.00 54.59 313 LEU A N 1
ATOM 2464 C CA . LEU A 1 313 ? 30.685 0.568 -32.019 1.00 54.59 313 LEU A CA 1
ATOM 2465 C C . LEU A 1 313 ? 30.787 -0.657 -32.948 1.00 54.59 313 LEU A C 1
ATOM 2467 O O . LEU A 1 313 ? 30.281 -1.719 -32.597 1.00 54.59 313 LEU A O 1
ATOM 2471 N N . SER A 1 314 ? 31.476 -0.552 -34.090 1.00 50.81 314 SER A N 1
ATOM 2472 C CA . SER A 1 314 ? 31.736 -1.673 -35.007 1.00 50.81 314 SER A CA 1
ATOM 2473 C C . SER A 1 314 ? 33.064 -2.384 -34.697 1.00 50.81 314 SER A C 1
ATOM 2475 O O . SER A 1 314 ? 33.835 -2.752 -35.583 1.00 50.81 314 SER A O 1
ATOM 2477 N N . ASN A 1 315 ? 33.375 -2.604 -33.417 1.00 51.56 315 ASN A N 1
ATOM 2478 C CA . ASN A 1 315 ? 34.246 -3.726 -33.079 1.00 51.56 315 ASN A CA 1
ATOM 2479 C C . ASN A 1 315 ? 33.414 -4.993 -33.311 1.00 51.56 315 ASN A C 1
ATOM 2481 O O . ASN A 1 315 ? 32.598 -5.376 -32.476 1.00 51.56 315 ASN A O 1
ATOM 2485 N N . SER A 1 316 ? 33.606 -5.627 -34.468 1.00 54.38 316 SER A N 1
ATOM 2486 C CA . SER A 1 316 ? 32.901 -6.834 -34.929 1.00 54.38 316 SER A CA 1
ATOM 2487 C C . SER A 1 316 ? 32.837 -7.978 -33.901 1.00 54.38 316 SER A C 1
ATOM 2489 O O . SER A 1 316 ? 31.941 -8.815 -33.973 1.00 54.38 316 SER A O 1
ATOM 2491 N N . LEU A 1 317 ? 33.722 -7.977 -32.897 1.00 54.69 317 LEU A N 1
ATOM 2492 C CA . LEU A 1 317 ? 33.717 -8.903 -31.759 1.00 54.69 317 LEU A CA 1
ATOM 2493 C C . LEU A 1 317 ? 32.537 -8.721 -30.784 1.00 54.69 317 LEU A C 1
ATOM 2495 O O . LEU A 1 317 ? 32.195 -9.663 -30.075 1.00 54.69 317 LEU A O 1
ATOM 2499 N N . PHE A 1 318 ? 31.887 -7.554 -30.743 1.00 53.47 318 PHE A N 1
ATOM 2500 C CA . PHE A 1 318 ? 30.738 -7.320 -29.857 1.00 53.47 318 PHE A CA 1
ATOM 2501 C C . PHE A 1 318 ? 29.402 -7.761 -30.482 1.00 53.47 318 PHE A C 1
ATOM 2503 O O . PHE A 1 318 ? 28.440 -8.044 -29.774 1.00 53.47 318 PHE A O 1
ATOM 2510 N N . PHE A 1 319 ? 29.328 -7.881 -31.812 1.00 52.91 319 PHE A N 1
ATOM 2511 C CA . PHE A 1 319 ? 28.099 -8.294 -32.505 1.00 52.91 319 PHE A CA 1
ATOM 2512 C C . PHE A 1 319 ? 27.863 -9.814 -32.461 1.00 52.91 319 PHE A C 1
ATOM 2514 O O . PHE A 1 319 ? 26.711 -10.262 -32.456 1.00 52.91 319 PHE A O 1
ATOM 2521 N N .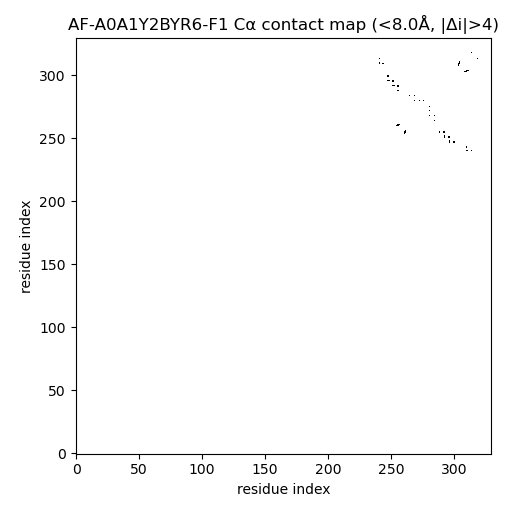 SER A 1 320 ? 28.927 -10.621 -32.358 1.00 54.81 320 SER A N 1
ATOM 2522 C CA . SER A 1 320 ? 28.805 -12.077 -32.183 1.00 54.81 320 SER A CA 1
ATOM 2523 C C . SER A 1 320 ? 28.333 -12.477 -30.781 1.00 54.81 320 SER A C 1
ATOM 2525 O O . SER A 1 320 ? 27.789 -13.564 -30.616 1.00 54.81 320 SER A O 1
ATOM 2527 N N . SER A 1 321 ? 28.501 -11.618 -29.767 1.00 55.81 321 SER A N 1
ATOM 2528 C CA . SER A 1 321 ? 28.044 -11.911 -28.401 1.00 55.81 321 SER A CA 1
ATOM 2529 C C . SER A 1 321 ? 26.563 -11.581 -28.177 1.00 55.81 321 SER A C 1
ATOM 2531 O O . SER A 1 321 ? 25.909 -12.237 -27.368 1.00 55.81 321 SER A O 1
ATOM 2533 N N . ILE A 1 322 ? 26.001 -10.622 -28.921 1.00 55.50 322 ILE A N 1
ATOM 2534 C CA . ILE A 1 322 ? 24.599 -10.192 -28.765 1.00 55.50 322 ILE A CA 1
ATOM 2535 C C . ILE A 1 322 ? 23.632 -11.085 -29.558 1.00 55.50 322 ILE A C 1
ATOM 2537 O O . ILE A 1 322 ? 22.543 -11.392 -29.080 1.00 55.50 322 ILE A O 1
ATOM 2541 N N . THR A 1 323 ? 24.037 -11.583 -30.728 1.00 54.00 323 THR A N 1
ATOM 2542 C CA . THR A 1 323 ? 23.198 -12.465 -31.566 1.00 54.00 323 THR A CA 1
ATOM 2543 C C . THR A 1 323 ? 23.090 -13.908 -31.044 1.00 54.00 323 THR A C 1
ATOM 2545 O O . THR A 1 323 ? 22.226 -14.658 -31.492 1.00 54.00 323 THR A O 1
ATOM 2548 N N . GLY A 1 324 ? 23.911 -14.299 -30.060 1.00 51.16 324 GLY A N 1
ATOM 2549 C CA . GLY A 1 324 ? 23.902 -15.637 -29.455 1.00 51.16 324 GLY A CA 1
ATOM 2550 C C . GLY A 1 324 ? 22.891 -15.851 -28.319 1.00 51.16 324 GLY A C 1
ATOM 2551 O O . GLY A 1 324 ? 22.673 -16.992 -27.908 1.00 51.16 324 GLY A O 1
ATOM 2552 N N . ARG A 1 325 ? 22.242 -14.799 -27.800 1.00 48.53 325 ARG A N 1
ATOM 2553 C CA . ARG A 1 325 ? 21.190 -14.950 -26.780 1.00 48.53 325 ARG A CA 1
ATOM 2554 C C . ARG A 1 325 ? 19.868 -15.304 -27.457 1.00 48.53 325 ARG A C 1
ATOM 2556 O O . ARG A 1 325 ? 19.043 -14.439 -27.737 1.00 48.53 325 ARG A O 1
ATOM 2563 N N . LYS A 1 326 ? 19.656 -16.600 -27.708 1.00 49.25 326 LYS A N 1
ATOM 2564 C CA . LYS A 1 326 ? 18.304 -17.119 -27.949 1.00 49.25 326 LYS A CA 1
ATOM 2565 C C . LYS A 1 326 ? 17.414 -16.696 -26.769 1.00 49.25 326 LYS A C 1
ATOM 2567 O O . LYS A 1 326 ? 17.845 -16.858 -25.624 1.00 49.25 326 LYS A O 1
ATOM 2572 N N . PRO A 1 327 ? 16.207 -16.161 -27.012 1.00 52.91 327 PRO A N 1
ATOM 2573 C CA . PRO A 1 327 ? 15.235 -15.954 -25.954 1.00 52.91 327 PRO A CA 1
ATOM 2574 C C . PRO A 1 327 ? 14.827 -17.334 -25.423 1.00 52.91 327 PRO A C 1
ATOM 2576 O O . PRO A 1 327 ? 13.986 -18.014 -26.004 1.00 52.91 327 PRO A O 1
ATOM 2579 N N . ASN A 1 328 ? 15.475 -17.784 -24.350 1.00 54.62 328 ASN A N 1
ATOM 2580 C CA . ASN A 1 328 ? 14.968 -18.891 -23.552 1.00 54.62 328 ASN A CA 1
ATOM 2581 C C . ASN A 1 328 ? 13.733 -18.371 -22.818 1.00 54.62 328 ASN A C 1
ATOM 2583 O O . ASN A 1 328 ? 13.848 -17.631 -21.844 1.00 54.62 328 ASN A O 1
ATOM 2587 N N . GLY A 1 329 ? 12.569 -18.723 -23.347 1.00 55.59 329 GLY A N 1
ATOM 2588 C CA . GLY A 1 329 ? 11.269 -18.422 -22.770 1.00 55.59 329 GLY A CA 1
ATOM 2589 C C . GLY A 1 329 ? 10.202 -19.282 -23.429 1.00 55.59 329 GLY A C 1
ATOM 2590 O O . GLY A 1 329 ? 9.395 -18.769 -24.201 1.00 55.59 329 GLY A O 1
ATOM 2591 N N . GLN A 1 330 ? 10.268 -20.590 -23.169 1.00 42.44 330 GLN A N 1
ATOM 2592 C CA . GLN A 1 330 ? 9.062 -21.386 -22.944 1.00 42.44 330 GLN A CA 1
ATOM 2593 C C . GLN A 1 330 ? 8.784 -21.383 -21.447 1.00 42.44 330 GLN A C 1
ATOM 2595 O O . GLN A 1 330 ? 9.782 -21.451 -20.688 1.00 42.44 330 GLN A O 1
#

Organism: NCBI:txid329046

Sequence (330 aa):
MSQSEAQTESEAVHPARKSTSLQDSISTLCTSPTIPSTPLEKSYRIKKLKRPGVPGSESEPVLTATPPLESTSSSLSLYRAAESGDPLNLPALDVLSLESQTLNTKLFRPLFDSTKKLVGQLHGLLENSINTRLFAISYVTNLFNFAKTRHLQKSVAKGKVQILELQATVGRLEETIGCLNMETEAHKQYAVELQGNLENVKKVLAKTMDEYQKELRKQSDAIKSQQPIIDAIQRNKLRHDFLVDTSILILSIYISNTFLVEYPLHMAGQVLMKQAPKPRRRFTRQAAKAFIVWLLMKKLRETVRGYGLHNELSNSLFFSSITGRKPNGQ

Secondary structure (DSSP, 8-state):
------------------------S--S----------------------PPPP--------------------------------------------------TTTSHHHHHHHHHHHHHHHHHHHHHHHHHHHHHHHHHHHHHHHHHHHHHHHHHHHHHHHHHHHHHHHHHHHHHHHHHHHHHHHHHHHHHHHHHHHHHHHHHHHHHHHHHHHHHHHHHHHHHHHHHHHHHHHHHHHHHHHHHHHHHHHHHHHHTSHHHHHHHHHHHHHHTTTS-HHHHHHHHHHHHHHHHHHHHHHHHHHHHHTTSS-TT--TTTHHHHTT------

Foldseek 3Di:
DDDDDDDDDDDDDDDDDDDDDDPPDDDPPPPDPPDPPDPPPDDPPPPPPPPPDDPPPPDDDPPPDDDPPPPPPPPPPDDDDDDDDDDPDDDPPDDDPDDDDDDDDPPCPVVVVVVVVVVVVVVVVVVVVVVVVVVVVVVVVVVVVVVVVVVVVVVVVVVVVVVVVVVVVVVVVVVVVVVVVVVVVVVVVVVVVVVVVVVVVVVVVVVVVVVVVVVVVVVVVVVVVCVVVVVVVVVVLVVQQVVVLVVLLVVLLVVLPDCVNVVVLVVVLVVPPVPPDPVVSVVVSVVVSVVSSVVSSVVVVVVCVVVVSHDPVPPVVVVVVVVPDDPPDD

pLDDT: mean 72.71, std 23.11, range [34.44, 98.5]

Radius of gyration: 70.49 Å; Cα contacts (8 Å, |Δi|>4): 30; chains: 1; bounding box: 132×77×194 Å